Protein 1Y7R (pdb70)

Solvent-accessible surface area: 12577 Å² total

Sequence (252 aa):
VKVTYDIPTCEDYCALRINAGSPKTREAAEKGLPNALFTVTLYDKDRLIGGRVIGDGGTVFQIVDIAVLKSYQGQAYGSLIEHIKYIKNVSVESVYVSLIADYPADKLYVKFGFPTEPDSGGYIKYVKVTYDIPTCEDYCALRINAGSPKTREAAEKGLPNALFTVTLYDKDRLIGGRVIGDGGTVFQIVDIAVLKSYQGQAYGSLIEHIKYIKNVSVESVYVSLIADYPADKLYVKFGFPTEPDSGGYIKY

Structure (mmCIF, N/CA/C/O backbone):
data_1Y7R
#
_entry.id   1Y7R
#
_cell.length_a   38.168
_cell.length_b   44.171
_cell.length_c   71.408
_cell.angle_alpha   90.00
_cell.angle_beta   100.73
_cell.angle_gamma   90.00
#
_symmetry.space_group_name_H-M   'P 1 21 1'
#
loop_
_entity.id
_entity.type
_entity.pdbx_description
1 polymer 'hypothetical protein SA2161'
2 non-polymer 'PHOSPHATE ION'
3 water water
#
loop_
_atom_site.group_PDB
_atom_site.id
_atom_site.type_symbol
_atom_site.label_atom_id
_atom_site.label_alt_id
_atom_site.label_comp_id
_atom_site.label_asym_id
_atom_site.label_entity_id
_atom_site.label_seq_id
_atom_site.pdbx_PDB_ins_code
_atom_site.Cartn_x
_atom_site.Cartn_y
_atom_site.Cartn_z
_atom_site.occupancy
_atom_site.B_iso_or_equiv
_atom_site.auth_seq_id
_atom_site.auth_comp_id
_atom_site.auth_asym_id
_atom_site.auth_atom_id
_atom_site.pdbx_PDB_model_num
ATOM 9 N N . VAL A 1 2 ? 21.779 10.547 34.031 1.00 19.13 2 VAL A N 1
ATOM 10 C CA . VAL A 1 2 ? 21.575 11.509 35.081 1.00 16.37 2 VAL A CA 1
ATOM 11 C C . VAL A 1 2 ? 22.277 11.038 36.360 1.00 14.89 2 VAL A C 1
ATOM 12 O O . VAL A 1 2 ? 22.482 9.841 36.563 1.00 14.16 2 VAL A O 1
ATOM 16 N N . LYS A 1 3 ? 22.676 11.991 37.191 1.00 12.27 3 LYS A N 1
ATOM 17 C CA . LYS A 1 3 ? 23.305 11.744 38.480 1.00 12.03 3 LYS A CA 1
ATOM 18 C C . LYS A 1 3 ? 22.199 11.836 39.531 1.00 10.87 3 LYS A C 1
ATOM 19 O O . LYS A 1 3 ? 21.430 12.784 39.500 1.00 9.83 3 LYS A O 1
ATOM 25 N N . VAL A 1 4 ? 22.134 10.891 40.464 1.00 9.04 4 VAL A N 1
ATOM 26 C CA . VAL A 1 4 ? 21.106 10.906 41.509 1.00 8.65 4 VAL A CA 1
ATOM 27 C C . VAL A 1 4 ? 21.764 11.279 42.817 1.00 8.31 4 VAL A C 1
ATOM 28 O O . VAL A 1 4 ? 22.759 10.671 43.233 1.00 8.54 4 VAL A O 1
ATOM 32 N N . THR A 1 5 ? 21.128 12.196 43.531 1.00 8.30 5 THR A N 1
ATOM 33 C CA . THR A 1 5 ? 21.683 12.734 44.733 1.00 9.17 5 THR A CA 1
ATOM 34 C C . THR A 1 5 ? 20.565 12.825 45.783 1.00 8.40 5 THR A C 1
ATOM 35 O O . THR A 1 5 ? 19.423 13.046 45.412 1.00 8.06 5 THR A O 1
ATOM 39 N N . TYR A 1 6 ? 20.880 12.614 47.063 1.00 7.36 6 TYR A N 1
ATOM 40 C CA . TYR A 1 6 ? 19.907 12.936 48.149 1.00 6.61 6 TYR A CA 1
ATOM 41 C C . TYR A 1 6 ? 20.253 14.245 48.887 1.00 8.17 6 TYR A C 1
ATOM 42 O O . TYR A 1 6 ? 19.847 14.432 50.062 1.00 8.50 6 TYR A O 1
ATOM 51 N N . ASP A 1 7 ? 21.002 15.134 48.215 1.00 8.61 7 ASP A N 1
ATOM 52 C CA . ASP A 1 7 ? 21.484 16.397 48.834 1.00 9.86 7 ASP A CA 1
ATOM 53 C C . ASP A 1 7 ? 20.347 17.400 48.936 1.00 10.80 7 ASP A C 1
ATOM 54 O O . ASP A 1 7 ? 19.406 17.332 48.169 1.00 12.54 7 ASP A O 1
ATOM 59 N N . ILE A 1 8 ? 20.478 18.350 49.860 1.00 11.60 8 ILE A N 1
ATOM 60 C CA . ILE A 1 8 ? 19.589 19.520 49.932 1.00 11.91 8 ILE A CA 1
ATOM 61 C C . ILE A 1 8 ? 19.786 20.358 48.648 1.00 11.93 8 ILE A C 1
ATOM 62 O O . ILE A 1 8 ? 20.932 20.646 48.266 1.00 12.26 8 ILE A O 1
ATOM 67 N N . PRO A 1 9 ? 18.678 20.698 47.939 1.00 12.34 9 PRO A N 1
ATOM 68 C CA . PRO A 1 9 ? 18.765 21.546 46.742 1.00 12.43 9 PRO A CA 1
ATOM 69 C C . PRO A 1 9 ? 19.075 23.003 47.137 1.00 11.85 9 PRO A C 1
ATOM 70 O O . PRO A 1 9 ? 18.830 23.388 48.273 1.00 12.37 9 PRO A O 1
ATOM 74 N N . THR A 1 10 ? 19.619 23.816 46.227 1.00 11.41 10 THR A N 1
ATOM 75 C CA . THR A 1 10 ? 19.671 25.250 46.529 1.00 11.46 10 THR A CA 1
ATOM 76 C C . THR A 1 10 ? 18.287 25.879 46.385 1.00 11.00 10 THR A C 1
ATOM 77 O O . THR A 1 10 ? 17.433 25.321 45.713 1.00 9.47 10 THR A O 1
ATOM 81 N N . CYS A 1 11 ? 18.084 27.059 46.985 1.00 10.77 11 CYS A N 1
ATOM 82 C CA . CYS A 1 11 ? 16.790 27.722 46.902 1.00 11.63 11 CYS A CA 1
ATOM 83 C C . CYS A 1 11 ? 16.512 28.062 45.459 1.00 9.85 11 CYS A C 1
ATOM 84 O O . CYS A 1 11 ? 15.403 27.839 44.975 1.00 10.02 11 CYS A O 1
ATOM 87 N N . GLU A 1 12 ? 17.524 28.582 44.759 1.00 9.01 12 GLU A N 1
ATOM 88 C CA . GLU A 1 12 ? 17.331 28.925 43.360 1.00 8.76 12 GLU A CA 1
ATOM 89 C C . GLU A 1 12 ? 16.934 27.716 42.531 1.00 8.59 12 GLU A C 1
ATOM 90 O O . GLU A 1 12 ? 15.985 27.808 41.758 1.00 8.86 12 GLU A O 1
ATOM 96 N N . ASP A 1 13 ? 17.640 26.590 42.689 1.00 8.17 13 ASP A N 1
ATOM 97 C CA . ASP A 1 13 ? 17.380 25.384 41.869 1.00 8.44 13 ASP A CA 1
ATOM 98 C C . ASP A 1 13 ? 15.959 24.859 42.145 1.00 8.22 13 ASP A C 1
ATOM 99 O O . ASP A 1 13 ? 15.220 24.486 41.222 1.00 6.90 13 ASP A O 1
ATOM 104 N N . TYR A 1 14 ? 15.576 24.852 43.419 1.00 6.79 14 TYR A N 1
ATOM 105 C CA . TYR A 1 14 ? 14.259 24.407 43.841 1.00 7.29 14 TYR A CA 1
ATOM 106 C C . TYR A 1 14 ? 13.176 25.251 43.199 1.00 7.39 14 TYR A C 1
ATOM 107 O O . TYR A 1 14 ? 12.257 24.736 42.568 1.00 7.17 14 TYR A O 1
ATOM 116 N N . CYS A 1 15 ? 13.275 26.566 43.387 1.00 7.13 15 CYS A N 1
ATOM 117 C CA . CYS A 1 15 ? 12.253 27.460 42.886 1.00 6.58 15 CYS A CA 1
ATOM 118 C C . CYS A 1 15 ? 12.189 27.344 41.356 1.00 6.16 15 CYS A C 1
ATOM 119 O O . CYS A 1 15 ? 11.096 27.319 40.762 1.00 5.92 15 CYS A O 1
ATOM 122 N N . ALA A 1 16 ? 13.364 27.265 40.727 1.00 5.10 16 ALA A N 1
ATOM 123 C CA . ALA A 1 16 ? 13.483 27.186 39.274 1.00 6.57 16 ALA A CA 1
ATOM 124 C C . ALA A 1 16 ? 12.889 25.904 38.728 1.00 5.82 16 ALA A C 1
ATOM 125 O O . ALA A 1 16 ? 12.225 25.898 37.671 1.00 5.89 16 ALA A O 1
ATOM 127 N N . LEU A 1 17 ? 13.099 24.821 39.458 1.00 6.57 17 LEU A N 1
ATOM 128 C CA . LEU A 1 17 ? 12.549 23.548 39.027 1.00 7.18 17 LEU A CA 1
ATOM 129 C C . LEU A 1 17 ? 11.032 23.539 39.099 1.00 7.16 17 LEU A C 1
ATOM 130 O O . LEU A 1 17 ? 10.375 23.095 38.151 1.00 6.90 17 LEU A O 1
ATOM 135 N N . ARG A 1 18 ? 10.463 24.033 40.197 1.00 7.49 18 ARG A N 1
ATOM 136 C CA . ARG A 1 18 ? 9.011 24.217 40.298 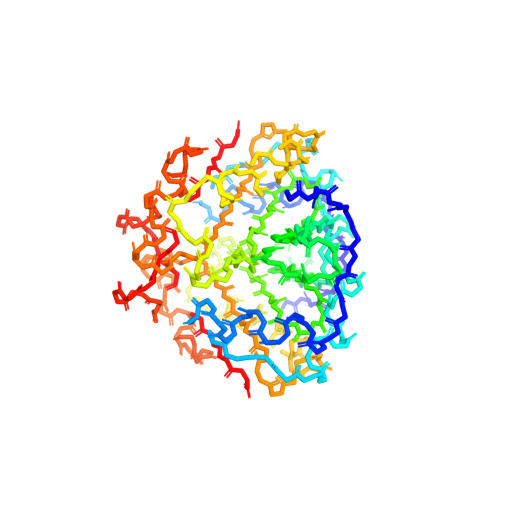1.00 8.07 18 ARG A CA 1
ATOM 137 C C . ARG A 1 18 ? 8.436 24.971 39.092 1.00 7.95 18 ARG A C 1
ATOM 138 O O . ARG A 1 18 ? 7.515 24.512 38.439 1.00 7.53 18 ARG A O 1
ATOM 146 N N . ILE A 1 19 ? 8.981 26.144 38.799 1.00 7.62 19 ILE A N 1
ATOM 147 C CA . ILE A 1 19 ? 8.450 26.938 37.685 1.00 7.97 19 ILE A CA 1
ATOM 148 C C . ILE A 1 19 ? 8.562 26.209 36.341 1.00 7.09 19 ILE A C 1
ATOM 149 O O . ILE A 1 19 ? 7.602 26.165 35.511 1.00 7.50 19 ILE A O 1
ATOM 154 N N . ASN A 1 20 ? 9.719 25.628 36.113 1.00 6.91 20 ASN A N 1
ATOM 155 C CA . ASN A 1 20 ? 9.962 24.979 34.835 1.00 6.03 20 ASN A CA 1
ATOM 156 C C . ASN A 1 20 ? 9.361 23.600 34.692 1.00 7.21 20 ASN A C 1
ATOM 157 O O . ASN A 1 20 ? 9.364 23.046 33.584 1.00 7.26 20 ASN A O 1
ATOM 162 N N . ALA A 1 21 ? 8.824 23.080 35.795 1.00 8.04 21 ALA A N 1
ATOM 163 C CA . ALA A 1 21 ? 7.960 21.897 35.755 1.00 9.14 21 ALA A CA 1
ATOM 164 C C . ALA A 1 21 ? 6.486 22.268 35.561 1.00 10.87 21 ALA A C 1
ATOM 165 O O . ALA A 1 21 ? 5.640 21.377 35.492 1.00 11.01 21 ALA A O 1
ATOM 167 N N . GLY A 1 22 ? 6.178 23.562 35.450 1.00 11.23 22 GLY A N 1
ATOM 168 C CA . GLY A 1 22 ? 4.803 24.016 35.238 1.00 12.85 22 GLY A CA 1
ATOM 169 C C . GLY A 1 22 ? 3.999 24.018 36.521 1.00 13.96 22 GLY A C 1
ATOM 170 O O . GLY A 1 22 ? 2.773 23.896 36.486 1.00 14.92 22 GLY A O 1
ATOM 179 N N . SER A 1 24 ? 3.093 25.806 40.501 1.00 11.99 24 SER A N 1
ATOM 180 C CA . SER A 1 24 ? 3.008 27.140 41.086 1.00 11.63 24 SER A CA 1
ATOM 181 C C . SER A 1 24 ? 4.316 27.495 41.787 1.00 10.05 24 SER A C 1
ATOM 182 O O . SER A 1 24 ? 4.984 26.613 42.352 1.00 10.47 24 SER A O 1
ATOM 185 N N . PRO A 1 25 ? 4.697 28.782 41.750 1.00 10.27 25 PRO A N 1
ATOM 186 C CA . PRO A 1 25 ? 5.989 29.102 42.361 1.00 9.33 25 PRO A CA 1
ATOM 187 C C . PRO A 1 25 ? 5.963 29.088 43.888 1.00 10.41 25 PRO A C 1
ATOM 188 O O . PRO A 1 25 ? 4.880 29.240 44.519 1.00 10.87 25 PRO A O 1
ATOM 192 N N . LYS A 1 26 ? 7.137 28.870 44.473 1.00 8.88 26 LYS A N 1
ATOM 193 C CA . LYS A 1 26 ? 7.332 29.109 45.900 1.00 9.47 26 LYS A CA 1
ATOM 194 C C . LYS A 1 26 ? 8.252 30.303 46.024 1.00 9.34 26 LYS A C 1
ATOM 195 O O . LYS A 1 26 ? 9.183 30.452 45.239 1.00 8.92 26 LYS A O 1
ATOM 201 N N . THR A 1 27 ? 8.013 31.139 47.033 1.00 8.40 27 THR A N 1
ATOM 202 C CA . THR A 1 27 ? 8.898 32.278 47.256 1.00 9.38 27 THR A CA 1
ATOM 203 C C . THR A 1 27 ? 10.224 31.751 47.753 1.00 10.14 27 THR A C 1
ATOM 204 O O . THR A 1 27 ? 10.287 30.680 48.355 1.00 9.11 27 THR A O 1
ATOM 208 N N . ARG A 1 28 ? 11.287 32.507 47.520 1.00 10.64 28 ARG A N 1
ATOM 209 C CA . ARG A 1 28 ? 12.574 32.113 48.062 1.00 11.80 28 ARG A CA 1
ATOM 210 C C . ARG A 1 28 ? 12.566 32.047 49.595 1.00 11.76 28 ARG A C 1
ATOM 211 O O . ARG A 1 28 ? 13.262 31.192 50.183 1.00 12.25 28 ARG A O 1
ATOM 219 N N . GLU A 1 29 ? 11.774 32.916 50.240 1.00 11.22 29 GLU A N 1
ATOM 220 C CA . GLU A 1 29 ? 11.604 32.846 51.684 1.00 12.70 29 GLU A CA 1
ATOM 221 C C . GLU A 1 29 ? 11.015 31.496 52.113 1.00 11.58 29 GLU A C 1
ATOM 222 O O . GLU A 1 29 ? 11.473 30.882 53.102 1.00 10.92 29 GLU A O 1
ATOM 228 N N . ALA A 1 30 ? 9.983 31.027 51.403 1.00 9.85 30 ALA A N 1
ATOM 229 C CA . ALA A 1 30 ? 9.395 29.743 51.815 1.00 9.17 30 ALA A CA 1
ATOM 230 C C . ALA A 1 30 ? 10.403 28.617 51.601 1.00 9.06 30 ALA A C 1
ATOM 231 O O . ALA A 1 30 ? 10.533 27.714 52.448 1.00 9.52 30 ALA A O 1
ATOM 233 N N . ALA A 1 31 ? 11.104 28.671 50.465 1.00 9.04 31 ALA A N 1
ATOM 234 C CA . ALA A 1 31 ? 12.093 27.657 50.131 1.00 8.55 31 ALA A CA 1
ATOM 235 C C . ALA A 1 31 ? 13.215 27.604 51.176 1.00 9.06 31 ALA A C 1
ATOM 236 O O . ALA A 1 31 ? 13.636 26.528 51.608 1.00 8.48 31 ALA A O 1
ATOM 238 N N . GLU A 1 32 ? 13.679 28.771 51.604 1.00 8.43 32 GLU A N 1
ATOM 239 C CA . GLU A 1 32 ? 14.747 28.864 52.597 1.00 9.63 32 GLU A CA 1
ATOM 240 C C . GLU A 1 32 ? 14.307 28.191 53.886 1.00 9.50 32 GLU A C 1
ATOM 241 O O . GLU A 1 32 ? 15.061 27.424 54.484 1.00 9.93 32 GLU A O 1
ATOM 247 N N . LYS A 1 33 ? 13.083 28.481 54.314 1.00 8.77 33 LYS A N 1
ATOM 248 C CA . LYS A 1 33 ? 12.569 27.904 55.533 1.00 10.04 33 LYS A CA 1
ATOM 249 C C . LYS A 1 33 ? 12.263 26.405 55.412 1.00 9.92 33 LYS A C 1
ATOM 250 O O . LYS A 1 33 ? 12.392 25.691 56.403 1.00 11.17 33 LYS A O 1
ATOM 256 N N . GLY A 1 34 ? 11.875 25.942 54.221 1.00 8.23 34 GLY A N 1
ATOM 257 C CA . GLY A 1 34 ? 11.331 24.576 54.038 1.00 7.96 34 GLY A CA 1
ATOM 258 C C . GLY A 1 34 ? 12.349 23.529 53.618 1.00 6.92 34 GLY A C 1
ATOM 259 O O . GLY A 1 34 ? 12.285 22.364 54.041 1.00 7.38 34 GLY A O 1
ATOM 260 N N . LEU A 1 35 ? 13.316 23.922 52.795 1.00 7.65 35 LEU A N 1
ATOM 261 C CA . LEU A 1 35 ? 14.189 22.917 52.157 1.00 7.32 35 LEU A CA 1
ATOM 262 C C . LEU A 1 35 ? 14.972 21.992 53.110 1.00 8.20 35 LEU A C 1
ATOM 263 O O . LEU A 1 35 ? 15.131 20.816 52.789 1.00 8.07 35 LEU A O 1
ATOM 268 N N . PRO A 1 36 ? 15.510 22.523 54.229 1.00 8.14 36 PRO A N 1
ATOM 269 C CA . PRO A 1 36 ? 16.258 21.640 55.134 1.00 8.58 36 PRO A CA 1
ATOM 270 C C . PRO A 1 36 ? 15.459 20.589 55.892 1.00 8.46 36 PRO A C 1
ATOM 271 O O . PRO A 1 36 ? 16.055 19.690 56.513 1.00 8.70 36 PRO A O 1
ATOM 275 N N . ASN A 1 37 ? 14.131 20.691 55.833 1.00 7.20 37 ASN A N 1
ATOM 276 C CA . ASN A 1 37 ? 13.252 20.032 56.783 1.00 7.99 37 ASN A CA 1
ATOM 277 C C . ASN A 1 37 ? 12.387 18.918 56.215 1.00 8.70 37 ASN A C 1
ATOM 278 O O . ASN A 1 37 ? 11.474 18.440 56.889 1.00 10.61 37 ASN A O 1
ATOM 283 N N . ALA A 1 38 ? 12.677 18.462 55.004 1.00 8.54 38 ALA A N 1
ATOM 284 C CA . ALA A 1 38 ? 12.009 17.251 54.491 1.00 8.39 38 ALA A CA 1
ATOM 285 C C . ALA A 1 38 ? 12.696 16.050 55.127 1.00 8.10 38 ALA A C 1
ATOM 286 O O . ALA A 1 38 ? 13.913 16.098 55.397 1.00 9.23 38 ALA A O 1
ATOM 288 N N . LEU A 1 39 ? 11.960 14.956 55.327 1.00 7.36 39 LEU A N 1
ATOM 289 C CA . LEU A 1 39 ? 12.604 13.722 55.797 1.00 7.90 39 LEU A CA 1
ATOM 290 C C . LEU A 1 39 ? 13.583 13.163 54.753 1.00 7.90 39 LEU A C 1
ATOM 291 O O . LEU A 1 39 ? 14.620 12.569 55.107 1.00 8.45 39 LEU A O 1
ATOM 296 N N . PHE A 1 40 ? 13.243 13.347 53.476 1.00 6.85 40 PHE A N 1
ATOM 297 C CA . PHE A 1 40 ? 14.027 12.777 52.395 1.00 5.65 40 PHE A CA 1
ATOM 298 C C . PHE A 1 40 ? 13.829 13.617 51.146 1.00 5.29 40 PHE A C 1
ATOM 299 O O . PHE A 1 40 ? 12.710 14.063 50.859 1.00 5.67 40 PHE A O 1
ATOM 307 N N . THR A 1 41 ? 14.919 13.827 50.403 1.00 5.46 41 THR A N 1
ATOM 308 C CA . THR A 1 41 ? 14.876 14.587 49.149 1.00 6.50 41 THR A CA 1
ATOM 309 C C . THR A 1 41 ? 15.725 13.871 48.131 1.00 7.06 41 THR A C 1
ATOM 310 O O . THR A 1 41 ? 16.867 13.518 48.434 1.00 8.10 41 THR A O 1
ATOM 314 N N . VAL A 1 42 ? 15.189 13.660 46.933 1.00 6.90 42 VAL A N 1
ATOM 315 C CA . VAL A 1 42 ? 15.990 13.112 45.816 1.00 6.80 42 VAL A CA 1
ATOM 316 C 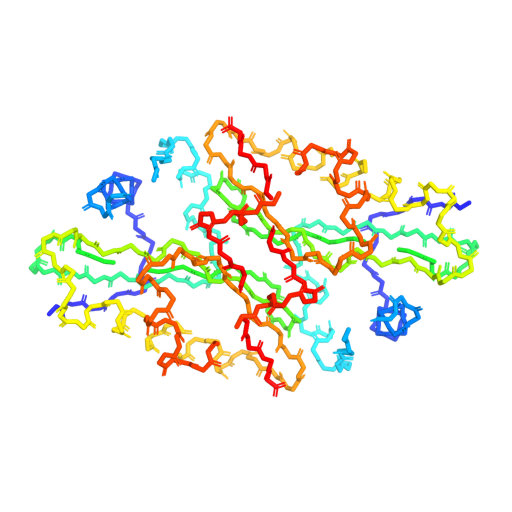C . VAL A 1 42 ? 16.036 14.147 44.712 1.00 6.95 42 VAL A C 1
ATOM 317 O O . VAL A 1 42 ? 15.036 14.797 44.416 1.00 6.63 42 VAL A O 1
ATOM 324 N N . THR A 1 43 ? 17.211 14.311 44.120 1.00 5.28 43 THR A N 1
ATOM 325 C CA . THR A 1 43 ? 17.431 15.247 43.021 1.00 5.46 43 THR A CA 1
ATOM 326 C C . THR A 1 43 ? 18.185 14.540 41.898 1.00 5.76 43 THR A C 1
ATOM 327 O O . THR A 1 43 ? 19.031 13.663 42.148 1.00 5.90 43 THR A O 1
ATOM 331 N N . LEU A 1 44 ? 17.814 14.888 40.669 1.00 5.74 44 LEU A N 1
ATOM 332 C CA . LEU A 1 44 ? 18.405 14.333 39.449 1.00 5.64 44 LEU A CA 1
ATOM 333 C C . LEU A 1 44 ? 19.059 15.454 38.676 1.00 6.16 44 LEU A C 1
ATOM 334 O O . LEU A 1 44 ? 18.454 16.514 38.455 1.00 6.48 44 LEU A O 1
ATOM 339 N N . TYR A 1 45 ? 20.275 15.199 38.225 1.00 6.77 45 TYR A N 1
ATOM 340 C CA . TYR A 1 45 ? 21.030 16.204 37.484 1.00 7.49 45 TYR A CA 1
ATOM 341 C C . TYR A 1 45 ? 21.487 15.636 36.131 1.00 8.24 45 TYR A C 1
ATOM 342 O O . TYR A 1 45 ? 21.950 14.480 36.059 1.00 8.68 45 TYR A O 1
ATOM 351 N N . ASP A 1 46 ? 21.346 16.451 35.087 1.00 8.64 46 ASP A N 1
ATOM 352 C CA . ASP A 1 46 ? 21.841 16.129 33.761 1.00 8.72 46 ASP A CA 1
ATOM 353 C C . ASP A 1 46 ? 23.042 17.048 33.619 1.00 9.35 46 ASP A C 1
ATOM 354 O O . ASP A 1 46 ? 22.861 18.275 33.492 1.00 8.24 46 ASP A O 1
ATOM 359 N N . LYS A 1 47 ? 24.242 16.449 33.676 1.00 9.66 47 LYS A N 1
ATOM 360 C CA . LYS A 1 47 ? 25.511 17.184 33.770 1.00 10.44 47 LYS A CA 1
ATOM 361 C C . LYS A 1 47 ? 25.395 18.125 34.989 1.00 10.60 47 LYS A C 1
ATOM 362 O O . LYS A 1 47 ? 25.218 17.633 36.100 1.00 10.58 47 LYS A O 1
ATOM 368 N N . ASP A 1 48 ? 25.427 19.437 34.798 1.00 10.35 48 ASP A N 1
ATOM 369 C CA . ASP A 1 48 ? 25.324 20.342 35.949 1.00 11.16 48 ASP A CA 1
ATOM 370 C C . ASP A 1 48 ? 23.960 21.023 36.084 1.00 10.15 48 ASP A C 1
ATOM 371 O O . ASP A 1 48 ? 23.834 22.015 36.806 1.00 11.61 48 ASP A O 1
ATOM 376 N N . ARG A 1 49 ? 22.939 20.468 35.446 1.00 8.87 49 ARG A N 1
ATOM 377 C CA . ARG A 1 49 ? 21.604 21.059 35.526 1.00 7.47 49 ARG A CA 1
ATOM 378 C C . ARG A 1 49 ? 20.659 20.177 36.323 1.00 7.20 49 ARG A C 1
ATOM 379 O O . ARG A 1 49 ? 20.565 18.965 36.044 1.00 6.88 49 ARG A O 1
ATOM 387 N N . LEU A 1 50 ? 19.936 20.795 37.262 1.00 6.40 50 LEU A N 1
ATOM 388 C CA . LEU A 1 50 ? 18.910 20.054 38.004 1.00 6.22 50 LEU A CA 1
ATOM 389 C C . LEU A 1 50 ? 17.724 19.836 37.062 1.00 5.96 50 LEU A C 1
ATOM 390 O O . LEU A 1 50 ? 17.172 20.820 36.556 1.00 6.41 50 LEU A O 1
ATOM 395 N N . ILE A 1 51 ? 17.309 18.576 36.878 1.00 4.99 51 ILE A N 1
ATOM 396 C CA . ILE A 1 51 ? 16.167 18.307 36.018 1.00 5.07 51 ILE A CA 1
ATOM 397 C C . ILE A 1 51 ? 14.925 17.720 36.730 1.00 4.76 51 ILE A C 1
ATOM 398 O O . ILE A 1 51 ? 13.835 17.673 36.154 1.00 6.19 51 ILE A O 1
ATOM 403 N N . GLY A 1 52 ? 15.106 17.277 37.979 1.00 4.77 52 GLY A N 1
ATOM 404 C CA . GLY A 1 52 ? 14.003 16.633 38.692 1.00 5.19 52 GLY A CA 1
ATOM 405 C C . GLY A 1 52 ? 14.257 16.500 40.171 1.00 5.44 52 GLY A C 1
ATOM 406 O O . GLY A 1 52 ? 15.406 16.516 40.627 1.00 5.47 52 GLY A O 1
ATOM 415 N N . GLY A 1 54 ? 12.054 15.123 44.106 1.00 5.91 54 GLY A N 1
ATOM 416 C CA . GLY A 1 54 ? 10.871 14.736 44.900 1.00 5.05 54 GLY A CA 1
ATOM 417 C C . GLY A 1 54 ? 11.226 14.829 46.377 1.00 4.70 54 GLY A C 1
ATOM 418 O O . GLY A 1 54 ? 12.406 14.720 46.759 1.00 4.85 54 GLY A O 1
ATOM 419 N N . ARG A 1 55 ? 10.218 15.059 47.222 1.00 5.31 55 ARG A N 1
ATOM 420 C CA . ARG A 1 55 ? 10.478 15.243 48.655 1.00 5.02 55 ARG A CA 1
ATOM 421 C C . ARG A 1 55 ? 9.444 14.452 49.453 1.00 5.82 55 ARG A C 1
ATOM 422 O O . ARG A 1 55 ? 8.368 14.127 48.934 1.00 7.07 55 ARG A O 1
ATOM 430 N N . VAL A 1 56 ? 9.802 14.113 50.685 1.00 5.59 56 VAL A N 1
ATOM 431 C CA . VAL A 1 56 ? 8.906 13.424 51.627 1.00 5.73 56 VAL A CA 1
ATOM 432 C C . VAL A 1 56 ? 8.895 14.179 52.974 1.00 5.54 56 VAL A C 1
ATOM 433 O O . VAL A 1 56 ? 9.955 14.526 53.536 1.00 5.80 56 VAL A O 1
ATOM 437 N N . ILE A 1 57 ? 7.684 14.417 53.483 1.00 6.00 57 ILE A N 1
ATOM 438 C CA . ILE A 1 57 ? 7.452 14.893 54.837 1.00 5.80 57 ILE A CA 1
ATOM 439 C C . ILE A 1 57 ? 6.733 13.768 55.603 1.00 5.29 57 ILE A C 1
ATOM 440 O O . ILE A 1 57 ? 6.168 12.847 54.994 1.00 5.33 57 ILE A O 1
ATOM 445 N N . GLY A 1 58 ? 6.739 13.841 56.920 1.00 5.40 58 GLY A N 1
ATOM 446 C CA . GLY A 1 58 ? 6.064 12.770 57.665 1.00 6.41 58 GLY A CA 1
ATOM 447 C C . GLY A 1 58 ? 6.461 12.754 59.126 1.00 7.71 58 GLY A C 1
ATOM 448 O O . GLY A 1 58 ? 7.170 13.658 59.593 1.00 8.20 58 GLY A O 1
ATOM 449 N N . ASP A 1 59 ? 5.999 11.729 59.850 1.00 6.99 59 ASP A N 1
ATOM 450 C CA . ASP A 1 59 ? 6.370 11.580 61.266 1.00 7.51 59 ASP A CA 1
ATOM 451 C C . ASP A 1 59 ? 7.268 10.350 61.540 1.00 8.02 59 ASP A C 1
ATOM 452 O O . ASP A 1 59 ? 7.563 10.021 62.687 1.00 8.20 59 ASP A O 1
ATOM 457 N N . GLY A 1 60 ? 7.681 9.693 60.465 1.00 9.29 60 GLY A N 1
ATOM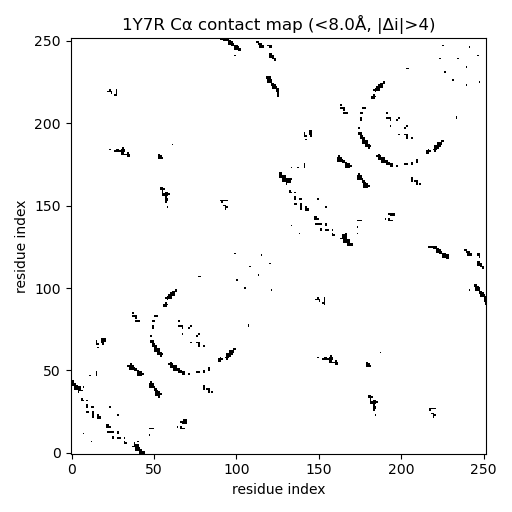 458 C CA . GLY A 1 60 ? 8.587 8.557 60.533 1.00 9.50 60 GLY A CA 1
ATOM 459 C C . GLY A 1 60 ? 7.955 7.231 60.881 1.00 9.71 60 GLY A C 1
ATOM 460 O O . GLY A 1 60 ? 8.682 6.222 60.996 1.00 10.12 60 GLY A O 1
ATOM 461 N N . GLY A 1 61 ? 6.629 7.196 61.034 1.00 9.30 61 GLY A N 1
ATOM 462 C CA . GLY A 1 61 ? 5.972 5.931 61.425 1.00 8.47 61 GLY A CA 1
ATOM 463 C C . GLY A 1 61 ? 4.540 5.755 60.988 1.00 8.24 61 GLY A C 1
ATOM 464 O O . GLY A 1 61 ? 4.136 4.699 60.516 1.00 9.31 61 GLY A O 1
ATOM 465 N N . THR A 1 62 ? 3.735 6.781 61.202 1.00 7.77 62 THR A N 1
ATOM 466 C CA . THR A 1 62 ? 2.318 6.615 61.087 1.00 7.43 62 THR A CA 1
ATOM 467 C C . THR A 1 62 ? 1.852 7.204 59.763 1.00 7.09 62 THR A C 1
ATOM 468 O O . THR A 1 62 ? 0.877 6.720 59.149 1.00 6.98 62 THR A O 1
ATOM 472 N N . VAL A 1 63 ? 2.544 8.257 59.326 1.00 5.04 63 VAL A N 1
ATOM 473 C CA . VAL A 1 63 ? 2.072 8.996 58.155 1.00 5.79 63 VAL A CA 1
ATOM 474 C C . VAL A 1 63 ? 3.235 9.665 57.407 1.00 5.45 63 VAL A C 1
ATOM 475 O O . VAL A 1 63 ? 4.131 10.223 58.035 1.00 5.49 63 VAL A O 1
ATOM 479 N N . PHE A 1 64 ? 3.182 9.595 56.079 1.00 4.63 64 PHE A N 1
ATOM 480 C CA . PHE A 1 64 ? 4.068 10.392 55.205 1.00 3.89 64 PHE A CA 1
ATOM 481 C C . PHE A 1 64 ? 3.249 11.048 54.084 1.00 4.52 64 PHE A C 1
ATOM 482 O O . PHE A 1 64 ? 2.190 10.539 53.688 1.00 5.48 64 PHE A O 1
ATOM 490 N N . GLN A 1 65 ? 3.765 12.164 53.567 1.00 4.82 65 GLN A N 1
ATOM 491 C CA . GLN A 1 65 ? 3.214 12.762 52.359 1.00 5.98 65 GLN A CA 1
ATOM 492 C C . GLN A 1 65 ? 4.362 12.991 51.393 1.00 6.06 65 GLN A C 1
ATOM 493 O O . GLN A 1 65 ? 5.399 13.543 51.773 1.00 6.55 65 GLN A O 1
ATOM 499 N N . ILE A 1 66 ? 4.163 12.556 50.159 1.00 5.30 66 ILE A N 1
ATOM 500 C CA . ILE A 1 66 ? 5.095 12.804 49.069 1.00 6.20 66 ILE A CA 1
ATOM 501 C C . ILE A 1 66 ? 4.678 14.123 48.436 1.00 6.62 66 ILE A C 1
ATOM 502 O O . ILE A 1 66 ? 3.482 14.319 48.123 1.00 6.08 66 ILE A O 1
ATOM 50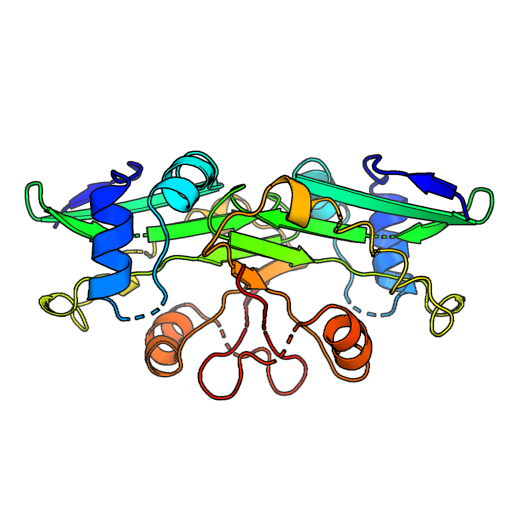7 N N . VAL A 1 67 ? 5.655 15.016 48.272 1.00 5.95 67 VAL A N 1
ATOM 508 C CA . VAL A 1 67 ? 5.394 16.388 47.823 1.00 7.08 67 VAL A CA 1
ATOM 509 C C . VAL A 1 67 ? 6.464 16.817 46.827 1.00 7.02 67 VAL A C 1
ATOM 510 O O . VAL A 1 67 ? 7.513 16.189 46.770 1.00 7.68 67 VAL A O 1
ATOM 514 N N . ASP A 1 68 ? 6.194 17.865 46.047 1.00 8.29 68 ASP A N 1
ATOM 515 C CA . ASP A 1 68 ? 7.219 18.476 45.180 1.00 8.90 68 ASP A CA 1
ATOM 516 C C . ASP A 1 68 ? 7.806 17.510 44.171 1.00 8.87 68 ASP A C 1
ATOM 517 O O . ASP A 1 68 ? 9.022 17.530 43.913 1.00 8.92 68 ASP A O 1
ATOM 522 N N . ILE A 1 69 ? 6.963 16.657 43.569 1.00 8.37 69 ILE A N 1
ATOM 523 C CA . ILE A 1 69 ? 7.445 15.814 42.462 1.00 8.32 69 ILE A CA 1
ATOM 524 C C . ILE A 1 69 ? 7.498 16.703 41.227 1.00 8.43 69 ILE A C 1
ATOM 525 O O . ILE A 1 69 ? 6.462 16.987 40.601 1.00 9.26 69 ILE A O 1
ATOM 530 N N . ALA A 1 70 ? 8.704 17.141 40.874 1.00 7.86 70 ALA A N 1
ATOM 531 C CA . ALA A 1 70 ? 8.857 18.167 39.850 1.00 6.62 70 ALA A CA 1
ATOM 532 C C . ALA A 1 70 ? 9.890 17.682 38.862 1.00 7.14 70 ALA A C 1
ATOM 533 O O . ALA A 1 70 ? 11.035 17.425 39.250 1.00 7.68 70 ALA A O 1
ATOM 535 N N . VAL A 1 71 ? 9.508 17.593 37.594 1.00 5.19 71 VAL A N 1
ATOM 536 C CA . VAL A 1 71 ? 10.456 17.237 36.529 1.00 5.02 71 VAL A CA 1
ATOM 537 C C . VAL A 1 71 ? 10.331 18.344 35.477 1.00 5.52 71 VAL A C 1
ATOM 538 O O . VAL A 1 71 ? 9.215 18.702 35.107 1.00 4.85 71 VAL A O 1
ATOM 542 N N . LEU A 1 72 ? 11.448 18.890 34.995 1.00 4.11 72 LEU A N 1
ATOM 543 C CA . LEU A 1 72 ? 11.392 19.885 33.908 1.00 4.84 72 LEU A CA 1
ATOM 544 C C . LEU A 1 72 ? 10.447 19.470 32.799 1.00 5.77 72 LEU A C 1
ATOM 545 O O . LEU A 1 72 ? 10.455 18.308 32.351 1.00 4.37 72 LEU A O 1
ATOM 550 N N . LYS A 1 73 ? 9.644 20.429 32.333 1.00 6.22 73 LYS A N 1
ATOM 551 C CA . LYS A 1 73 ? 8.736 20.146 31.224 1.00 8.51 73 LYS A CA 1
ATOM 552 C C . LYS A 1 73 ? 9.504 19.489 30.059 1.00 8.39 73 LYS A C 1
ATOM 553 O O . LYS A 1 73 ? 9.044 18.489 29.503 1.00 9.39 73 LYS A O 1
ATOM 559 N N . SER A 1 74 ? 10.697 19.992 29.756 1.00 9.06 74 SER A N 1
ATOM 560 C CA . SER A 1 74 ? 11.478 19.494 28.622 1.00 9.06 74 SER A CA 1
ATOM 561 C C . SER A 1 74 ? 12.017 18.069 28.845 1.00 8.73 74 SER A C 1
ATOM 562 O O . SER A 1 74 ? 12.399 17.402 27.877 1.00 8.59 74 SER A O 1
ATOM 565 N N . TYR A 1 75 ? 12.030 17.608 30.103 1.00 6.80 75 TYR A N 1
ATOM 566 C CA . TYR A 1 75 ? 12.453 16.245 30.458 1.00 7.31 75 TYR A CA 1
ATOM 567 C C . TYR A 1 75 ? 11.299 15.301 30.816 1.00 7.73 75 TYR A C 1
ATOM 568 O O . TYR A 1 75 ? 11.540 14.126 31.180 1.00 6.81 75 TYR A O 1
ATOM 577 N N . GLN A 1 76 ? 10.052 15.781 30.719 1.00 7.35 76 GLN A N 1
ATOM 578 C CA . GLN A 1 76 ? 8.914 14.964 31.124 1.00 7.61 76 GLN A CA 1
ATOM 579 C C . GLN A 1 76 ? 8.617 13.907 30.052 1.00 8.65 76 GLN A C 1
ATOM 580 O O . GLN A 1 76 ? 9.070 14.021 28.902 1.00 8.92 76 GLN A O 1
ATOM 586 N N . GLY A 1 77 ? 7.889 12.865 30.444 1.00 8.53 77 GLY A N 1
ATOM 587 C CA . GLY A 1 77 ? 7.412 11.862 29.479 1.00 9.21 77 GLY A CA 1
ATOM 588 C C . GLY A 1 77 ? 8.450 10.827 29.099 1.00 8.88 77 GLY A C 1
ATOM 589 O O . GLY A 1 77 ? 8.325 10.153 28.065 1.00 8.87 77 GLY A O 1
ATOM 590 N N . GLN A 1 78 ? 9.470 10.641 29.934 1.00 8.51 78 GLN A N 1
ATOM 591 C CA . GLN A 1 78 ? 10.503 9.643 29.601 1.00 9.69 78 GLN A CA 1
ATOM 592 C C . GLN A 1 78 ? 11.177 8.904 30.762 1.00 9.04 78 GLN A C 1
ATOM 593 O O . GLN A 1 78 ? 12.314 8.428 30.607 1.00 9.75 78 GLN A O 1
ATOM 599 N N . ALA A 1 79 ? 10.479 8.806 31.896 1.00 7.89 79 ALA A N 1
ATOM 600 C CA . ALA A 1 79 ? 10.899 7.988 33.053 1.00 7.08 79 ALA A CA 1
ATOM 601 C C . ALA A 1 79 ? 11.529 8.711 34.213 1.00 6.67 79 ALA A C 1
ATOM 602 O O . ALA A 1 79 ? 11.807 8.076 35.232 1.00 4.08 79 ALA A O 1
ATOM 604 N N . TYR A 1 80 ? 11.762 10.026 34.100 1.00 5.84 80 TYR A N 1
ATOM 605 C CA . TYR A 1 80 ? 12.415 10.684 35.238 1.00 5.09 80 TYR A CA 1
ATOM 606 C C . TYR A 1 80 ? 11.519 10.805 36.480 1.00 5.94 80 TYR A C 1
ATOM 607 O O . TYR A 1 80 ? 12.014 10.678 37.605 1.00 5.32 80 TYR A O 1
ATOM 616 N N . GLY A 1 81 ? 10.216 11.017 36.270 1.00 6.00 81 GLY A N 1
ATOM 617 C CA . GLY A 1 81 ? 9.254 10.996 37.400 1.00 5.92 81 GLY A CA 1
ATOM 618 C C . GLY A 1 81 ? 9.316 9.617 38.062 1.00 4.74 81 GLY A C 1
ATOM 619 O O . GLY A 1 81 ? 9.299 9.490 39.302 1.00 5.55 81 GLY A O 1
ATOM 620 N N . SER A 1 82 ? 9.406 8.566 37.247 1.00 5.78 82 SER A N 1
ATOM 621 C CA . SER A 1 82 ? 9.452 7.210 37.778 1.00 5.73 82 SER A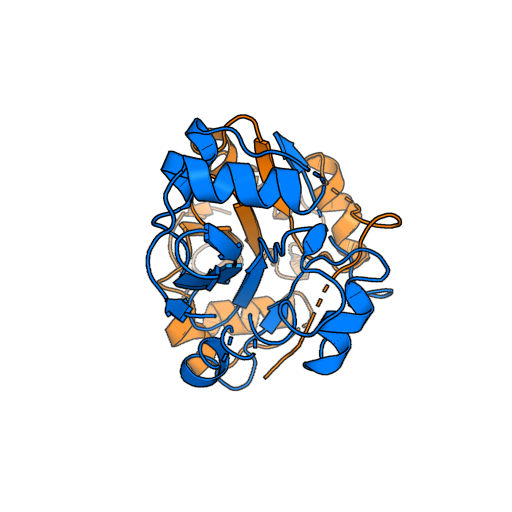 CA 1
ATOM 622 C C . SER A 1 82 ? 10.743 7.001 38.544 1.00 5.55 82 SER A C 1
ATOM 623 O O . SER A 1 82 ? 10.730 6.388 39.600 1.00 5.75 82 SER A O 1
ATOM 626 N N . LEU A 1 83 ? 11.850 7.537 38.029 1.00 5.51 83 LEU A N 1
ATOM 627 C CA . LEU A 1 83 ? 13.134 7.436 38.737 1.00 5.12 83 LEU A CA 1
ATOM 628 C C . LEU A 1 83 ? 13.083 8.077 40.146 1.00 4.45 83 LEU A C 1
ATOM 629 O O . LEU A 1 83 ? 13.488 7.464 41.155 1.00 5.61 83 LEU A O 1
ATOM 634 N N . ILE A 1 84 ? 12.533 9.286 40.205 1.00 3.98 84 ILE A N 1
ATOM 635 C CA . ILE A 1 84 ? 12.274 9.977 41.478 1.00 4.15 84 ILE A CA 1
ATOM 636 C C . ILE A 1 84 ? 11.439 9.095 42.428 1.00 3.99 84 ILE A C 1
ATOM 637 O O . ILE A 1 84 ? 11.810 8.856 43.586 1.00 4.67 84 ILE A O 1
ATOM 650 N N . GLU A 1 86 ? 10.954 5.842 42.375 1.00 5.85 86 GLU A N 1
ATOM 651 C CA . GLU A 1 86 ? 11.666 4.649 42.807 1.00 7.00 86 GLU A CA 1
ATOM 652 C C . GLU A 1 86 ? 12.533 4.965 44.027 1.00 6.60 86 GLU A C 1
ATOM 653 O O . GLU A 1 86 ? 12.573 4.205 44.997 1.00 7.67 86 GLU A O 1
ATOM 659 N N . HIS A 1 87 ? 13.223 6.098 44.000 1.00 5.50 87 HIS A N 1
ATOM 660 C CA . HIS A 1 87 ? 14.066 6.466 45.162 1.00 5.80 87 HIS A CA 1
ATOM 661 C C . HIS A 1 87 ? 13.238 6.846 46.396 1.00 5.97 87 HIS A C 1
ATOM 662 O O . HIS A 1 87 ? 13.550 6.422 47.531 1.00 6.48 87 HIS A O 1
ATOM 669 N N . ILE A 1 88 ? 12.126 7.545 46.172 1.00 5.25 88 ILE A N 1
ATOM 670 C CA . ILE A 1 88 ? 11.202 7.845 47.271 1.00 5.89 88 ILE A CA 1
ATOM 671 C C . ILE A 1 88 ? 10.625 6.566 47.887 1.00 5.51 88 ILE A C 1
ATOM 672 O O . ILE A 1 88 ? 10.574 6.422 49.121 1.00 6.89 88 ILE A O 1
ATOM 685 N N . LYS A 1 90 ? 11.871 3.547 47.833 1.00 7.15 90 LYS A N 1
ATOM 686 C CA . LYS A 1 90 ? 12.986 2.976 48.598 1.00 8.50 90 LYS A CA 1
ATOM 687 C C . LYS A 1 90 ? 13.183 3.559 50.013 1.00 7.64 90 LYS A C 1
ATOM 688 O O . LYS A 1 90 ? 13.349 2.803 50.990 1.00 7.79 90 LYS A O 1
ATOM 694 N N . TYR A 1 91 ? 13.156 4.886 50.125 1.00 7.29 91 TYR A N 1
ATOM 695 C CA . TYR A 1 91 ? 13.224 5.557 51.427 1.00 8.10 91 TYR A CA 1
ATOM 696 C C . TYR A 1 91 ? 12.060 5.114 52.322 1.00 8.42 91 TYR A C 1
ATOM 697 O O . TYR A 1 91 ? 12.252 4.698 53.464 1.00 8.13 91 TYR A O 1
ATOM 706 N N . ILE A 1 92 ? 10.845 5.169 51.788 1.00 7.57 92 ILE A N 1
ATOM 707 C CA . ILE A 1 92 ? 9.665 4.863 52.616 1.00 8.67 92 ILE A CA 1
ATOM 708 C C . ILE A 1 92 ? 9.659 3.381 53.039 1.00 8.95 92 ILE A C 1
ATOM 709 O O . ILE A 1 92 ? 9.363 3.077 54.196 1.00 9.55 92 ILE A O 1
ATOM 714 N N . LYS A 1 93 ? 10.072 2.486 52.137 1.00 9.93 93 LYS A N 1
ATOM 715 C CA . LYS A 1 93 ? 10.139 1.048 52.460 1.00 10.93 93 LYS A CA 1
ATOM 716 C C . LYS A 1 93 ? 11.050 0.778 53.654 1.00 11.46 93 LYS A C 1
ATOM 717 O O . LYS A 1 93 ? 10.776 -0.140 54.444 1.00 11.87 93 LYS A O 1
ATOM 723 N N . ASN A 1 94 ? 12.117 1.550 53.800 1.00 12.29 94 ASN A N 1
ATOM 724 C CA . ASN A 1 94 ? 13.075 1.294 54.864 1.00 14.54 94 ASN A CA 1
ATOM 725 C C . ASN A 1 94 ? 12.623 1.864 56.220 1.00 13.97 94 ASN A C 1
ATOM 726 O O . ASN A 1 94 ? 13.217 1.554 57.250 1.00 14.27 94 ASN A O 1
ATOM 731 N N . VAL A 1 95 ? 11.578 2.687 56.211 1.00 12.01 95 VAL A N 1
ATOM 732 C CA . VAL A 1 95 ? 11.041 3.297 57.451 1.00 12.08 95 VAL A CA 1
ATOM 733 C C . VAL A 1 95 ? 9.592 2.885 57.796 1.00 11.93 95 VAL A C 1
ATOM 734 O O . VAL A 1 95 ? 9.160 2.971 58.954 1.00 12.28 95 VAL A O 1
ATOM 738 N N . SER A 1 96 ? 8.852 2.423 56.796 1.00 11.36 96 SER A N 1
ATOM 739 C CA . SER A 1 96 ? 7.439 2.073 56.955 1.00 12.26 96 SER A CA 1
ATOM 740 C C . SER A 1 96 ? 7.249 0.744 57.708 1.00 10.40 96 SER A C 1
ATOM 741 O O . SER A 1 96 ? 8.096 -0.123 57.655 1.00 10.60 96 SER A O 1
ATOM 744 N N . VAL A 1 97 ? 6.134 0.623 58.424 1.00 8.40 97 VAL A N 1
ATOM 745 C CA . VAL A 1 97 ? 5.729 -0.610 59.089 1.00 7.79 97 VAL A CA 1
ATOM 746 C C . VAL A 1 97 ? 4.258 -0.908 58.735 1.00 7.68 97 VAL A C 1
ATOM 747 O O . VAL A 1 97 ? 3.568 -0.074 58.126 1.00 7.19 97 VAL A O 1
ATOM 751 N N . GLU A 1 98 ? 3.759 -2.085 59.126 1.00 8.25 98 GLU A N 1
ATOM 752 C CA . GLU A 1 98 ? 2.325 -2.357 58.989 1.00 10.19 98 GLU A CA 1
ATOM 753 C C . GLU A 1 98 ? 1.545 -1.168 59.550 1.00 8.81 98 GLU A C 1
ATOM 754 O O . GLU A 1 98 ? 1.845 -0.702 60.670 1.00 8.27 98 GLU A O 1
ATOM 760 N N . SER A 1 99 ? 0.587 -0.682 58.739 1.00 6.91 99 SER A N 1
ATOM 761 C CA . SER A 1 99 ? -0.356 0.432 59.057 1.00 7.07 99 SER A CA 1
ATOM 762 C C . SER A 1 99 ? 0.155 1.829 58.698 1.00 6.63 99 SER A C 1
ATOM 763 O O . SER A 1 99 ? -0.584 2.791 58.784 1.00 7.81 99 SER A O 1
ATOM 766 N N . VAL A 1 100 ? 1.410 1.954 58.296 1.00 5.72 100 VAL A N 1
ATOM 767 C CA . VAL A 1 100 ? 1.887 3.265 57.820 1.00 4.69 100 VAL A CA 1
ATOM 768 C C . VAL A 1 100 ? 1.054 3.685 56.614 1.00 4.66 100 VAL A C 1
ATOM 769 O O . VAL A 1 100 ? 0.826 2.887 55.725 1.00 5.54 100 VAL A O 1
ATOM 773 N N . TYR A 1 101 ? 0.680 4.960 56.591 1.00 4.46 101 TYR A N 1
ATOM 774 C CA . TYR A 1 101 ? -0.125 5.559 55.528 1.00 5.77 101 TYR A CA 1
ATOM 775 C C . TYR A 1 101 ? 0.734 6.537 54.748 1.00 6.05 101 TYR A C 1
ATOM 776 O O . TYR A 1 101 ? 1.445 7.364 55.354 1.00 7.20 101 TYR A O 1
ATOM 785 N N . VAL A 1 102 ? 0.677 6.477 53.417 1.00 5.97 102 VAL A N 1
ATOM 786 C CA . VAL A 1 102 ? 1.402 7.492 52.641 1.00 6.59 102 VAL A CA 1
ATOM 787 C C . VAL A 1 102 ? 0.420 8.093 51.656 1.00 5.93 102 VAL A C 1
ATOM 788 O O . VAL A 1 102 ? -0.363 7.367 51.026 1.00 4.88 102 VAL A O 1
ATOM 792 N N . SER A 1 103 ? 0.409 9.412 51.539 1.00 5.73 103 SER A N 1
ATOM 793 C CA . SER A 1 103 ? -0.515 10.026 50.594 1.00 6.59 103 SER A CA 1
ATOM 794 C C . SER A 1 103 ? 0.159 11.079 49.742 1.00 5.90 103 SER A C 1
ATOM 795 O O . SER A 1 103 ? 1.268 11.552 50.060 1.00 6.99 103 SER A O 1
ATOM 798 N N . LEU A 1 104 ? -0.550 11.482 48.695 1.00 6.82 104 LEU A N 1
ATOM 799 C CA . LEU A 1 104 ? -0.112 12.602 47.873 1.00 6.22 104 LEU A CA 1
ATOM 800 C C . LEU A 1 104 ? -1.308 13.245 47.196 1.00 6.92 104 LEU A C 1
ATOM 801 O O . LEU A 1 104 ? -2.413 12.696 47.251 1.00 5.94 104 LEU A O 1
ATOM 806 N N . ILE A 1 105 ? -1.074 14.413 46.584 1.00 7.35 105 ILE A N 1
ATOM 807 C CA . ILE A 1 105 ? -2.122 15.119 45.826 1.00 8.68 105 ILE A CA 1
ATOM 808 C C . ILE A 1 105 ? -1.702 15.127 44.367 1.00 9.25 105 ILE A C 1
ATOM 809 O O . ILE A 1 105 ? -0.603 15.572 44.028 1.00 10.05 105 ILE A O 1
ATOM 814 N N . ALA A 1 106 ? -2.550 14.592 43.499 1.00 9.06 106 ALA A N 1
ATOM 815 C CA . ALA A 1 106 ? -2.189 14.459 42.097 1.00 10.76 106 ALA A CA 1
ATOM 816 C C . ALA A 1 106 ? -3.232 15.069 41.187 1.00 12.18 106 ALA A C 1
ATOM 817 O O . ALA A 1 106 ? -4.403 14.796 41.363 1.00 11.27 106 ALA A O 1
ATOM 819 N N . ASP A 1 107 ? -2.810 15.864 40.208 1.00 14.81 107 ASP A N 1
ATOM 820 C CA . ASP A 1 107 ? -3.731 16.198 39.107 1.00 17.90 107 ASP A CA 1
ATOM 821 C C . ASP A 1 107 ? -3.780 15.079 38.062 1.00 19.64 107 ASP A C 1
ATOM 822 O O . ASP A 1 107 ? -3.175 14.005 38.243 1.00 18.79 107 ASP A O 1
ATOM 827 N N . TYR A 1 108 ? -4.539 15.323 36.996 1.00 21.96 108 TYR A N 1
ATOM 828 C CA . TYR A 1 108 ? -4.618 14.404 35.872 1.00 25.12 108 TYR A CA 1
ATOM 829 C C . TYR A 1 108 ? -3.386 14.522 34.965 1.00 25.38 108 TYR A C 1
ATOM 830 O O . TYR A 1 108 ? -2.629 15.483 35.064 1.00 27.05 108 TYR A O 1
ATOM 839 N N . PRO A 1 109 ? -3.218 13.621 34.003 1.00 25.27 109 PRO A N 1
ATOM 840 C CA . PRO A 1 109 ? -2.088 12.761 33.802 1.00 24.10 109 PRO A CA 1
ATOM 841 C C . PRO A 1 109 ? -1.163 12.389 34.982 1.00 22.50 109 PRO A C 1
ATOM 842 O O . PRO A 1 109 ? -0.706 11.249 35.007 1.00 21.51 109 PRO A O 1
ATOM 846 N N . ALA A 1 110 ? -0.884 13.279 35.942 1.00 20.52 110 ALA A N 1
ATOM 847 C CA . ALA A 1 110 ? 0.072 12.918 37.018 1.00 18.49 110 ALA A CA 1
ATOM 848 C C . ALA A 1 110 ? -0.352 11.656 37.754 1.00 16.86 110 ALA A C 1
ATOM 849 O O . ALA A 1 110 ? 0.489 10.855 38.175 1.00 15.27 110 ALA A O 1
ATOM 851 N N . ASP A 1 111 ? -1.659 11.467 37.920 1.00 15.15 111 ASP A N 1
ATOM 852 C CA . ASP A 1 111 ? -2.136 10.251 38.596 1.00 15.20 111 ASP A CA 1
ATOM 853 C C . ASP A 1 111 ? -1.633 8.969 37.911 1.00 14.51 111 ASP A C 1
ATOM 854 O O . ASP A 1 111 ? -1.419 7.939 38.567 1.00 14.11 111 ASP A O 1
ATOM 859 N N . LYS A 1 112 ? -1.399 9.042 36.601 1.00 13.45 112 LYS A N 1
ATOM 860 C CA . LYS A 1 112 ? -0.867 7.886 35.867 1.00 13.42 112 LYS A CA 1
ATOM 861 C C . LYS A 1 112 ? 0.506 7.428 36.340 1.00 12.34 112 LYS A C 1
ATOM 862 O O . LYS A 1 112 ? 0.819 6.219 36.284 1.00 13.20 112 LYS A O 1
ATOM 868 N N . LEU A 1 113 ? 1.336 8.384 36.755 1.00 9.95 113 LEU A N 1
ATOM 869 C CA . LEU A 1 113 ? 2.644 8.074 37.335 1.00 8.34 113 LEU A CA 1
ATOM 870 C C . LEU A 1 113 ? 2.490 7.347 38.686 1.00 7.94 113 LEU A C 1
ATOM 871 O O . LEU A 1 113 ? 3.097 6.285 38.926 1.00 7.62 113 LEU A O 1
ATOM 876 N N . TYR A 1 114 ? 1.658 7.893 39.565 1.00 7.40 114 TYR A N 1
ATOM 877 C CA . TYR A 1 114 ? 1.618 7.334 40.938 1.00 6.82 114 TYR A CA 1
ATOM 878 C C . TYR A 1 114 ? 0.961 5.976 40.958 1.00 6.62 114 TYR A C 1
ATOM 879 O O . TYR A 1 114 ? 1.296 5.147 41.781 1.00 6.81 114 TYR A O 1
ATOM 888 N N . VAL A 1 115 ? 0.059 5.730 40.011 1.00 7.95 115 VAL A N 1
ATOM 889 C CA . VAL A 1 115 ? -0.594 4.419 39.892 1.00 8.89 115 VAL A CA 1
ATOM 890 C C . VAL A 1 115 ? 0.446 3.294 39.699 1.00 8.99 115 VAL A C 1
ATOM 891 O O . VAL A 1 115 ? 0.259 2.165 40.177 1.00 9.67 115 VAL A O 1
ATOM 895 N N . LYS A 1 116 ? 1.530 3.600 38.982 1.00 8.99 116 LYS A N 1
ATOM 896 C CA . LYS A 1 116 ? 2.639 2.652 38.767 1.00 9.41 116 LYS A CA 1
ATOM 897 C C . LYS A 1 116 ? 3.277 2.134 40.058 1.00 9.96 116 LYS A C 1
ATOM 898 O O . LYS A 1 116 ? 3.896 1.070 40.066 1.00 9.97 116 LYS A O 1
ATOM 904 N N . PHE A 1 117 ? 3.133 2.909 41.135 1.00 8.76 117 PHE A N 1
ATOM 905 C CA . PHE A 1 117 ? 3.771 2.634 42.428 1.00 8.93 117 PHE A CA 1
ATOM 906 C C . PHE A 1 117 ? 2.776 2.157 43.472 1.00 9.46 117 PHE A C 1
ATOM 907 O O . PHE A 1 117 ? 3.126 1.999 44.633 1.00 10.89 117 PHE A O 1
ATOM 915 N N . GLY A 1 118 ? 1.542 1.907 43.026 1.00 9.26 118 GLY A N 1
ATOM 916 C CA . GLY A 1 118 ? 0.536 1.251 43.860 1.00 7.78 118 GLY A CA 1
ATOM 917 C C . GLY A 1 118 ? -0.451 2.206 44.498 1.00 7.94 118 GLY A C 1
ATOM 918 O O . GLY A 1 118 ? -1.355 1.765 45.207 1.00 7.82 118 GLY A O 1
ATOM 919 N N . PHE A 1 119 ? -0.297 3.501 44.232 1.00 7.05 119 PHE A N 1
ATOM 920 C CA . PHE A 1 119 ? -1.227 4.512 44.786 1.00 7.46 119 PHE A CA 1
ATOM 921 C C . PHE A 1 119 ? -2.624 4.369 44.189 1.00 8.59 119 PHE A C 1
ATOM 922 O O . PHE A 1 119 ? -2.777 4.037 43.015 1.00 8.04 119 PHE A O 1
ATOM 938 N N . PRO A 1 121 ? -6.835 6.180 44.388 1.00 9.72 121 PRO A N 1
ATOM 939 C CA . PRO A 1 121 ? -7.562 7.364 44.810 1.00 8.35 121 PRO A CA 1
ATOM 940 C C . PRO A 1 121 ? -8.124 7.271 46.223 1.00 7.64 121 PRO A C 1
ATOM 941 O O . PRO A 1 121 ? -8.594 6.203 46.658 1.00 8.05 121 PRO A O 1
ATOM 945 N N . THR A 1 122 ? -8.081 8.396 46.928 1.00 6.80 122 THR A N 1
ATOM 946 C CA . THR A 1 122 ? -8.803 8.501 48.187 1.00 6.38 122 THR A CA 1
ATOM 947 C C . THR A 1 122 ? -10.317 8.620 47.940 1.00 6.47 122 THR A C 1
ATOM 948 O O . THR A 1 122 ? -11.134 8.156 48.750 1.00 7.34 122 THR A O 1
ATOM 952 N N . GLU A 1 123 ? -10.679 9.314 46.860 1.00 6.80 123 GLU A N 1
ATOM 953 C CA . GLU A 1 123 ? -12.074 9.506 46.456 1.00 6.99 123 GLU A CA 1
ATOM 954 C C . GLU A 1 123 ? -12.749 8.167 46.087 1.00 7.77 123 GLU A C 1
ATOM 955 O O . GLU A 1 123 ? -12.087 7.253 45.556 1.00 9.24 123 GLU A O 1
ATOM 961 N N . PRO A 1 124 ? -14.077 8.056 46.307 1.00 7.28 124 PRO A N 1
ATOM 962 C CA . PRO A 1 124 ? -14.926 9.154 46.799 1.00 7.16 124 PRO A CA 1
ATOM 963 C C . PRO A 1 124 ? -15.026 9.334 48.317 1.00 7.68 124 PRO A C 1
ATOM 964 O O . PRO A 1 124 ? -15.470 10.405 48.747 1.00 5.98 124 PRO A O 1
ATOM 968 N N . ASP A 1 125 ? -14.621 8.332 49.114 1.00 8.81 125 ASP A N 1
ATOM 969 C CA . ASP A 1 125 ? -14.833 8.402 50.576 1.00 10.01 125 ASP A CA 1
ATOM 970 C C . ASP A 1 125 ? -14.042 9.493 51.272 1.00 10.03 125 ASP A C 1
ATOM 971 O O . ASP A 1 125 ? -14.457 10.018 52.301 1.00 9.68 125 ASP A O 1
ATOM 976 N N . SER A 1 126 ? -12.872 9.801 50.731 1.00 8.62 126 SER A N 1
ATOM 977 C CA . SER A 1 126 ? -12.010 10.806 51.364 1.00 9.10 126 SER A CA 1
ATOM 978 C C . SER A 1 126 ? -11.411 11.677 50.316 1.00 8.44 126 SER A C 1
ATOM 979 O O . SER A 1 126 ? -11.215 11.243 49.178 1.00 7.68 126 SER A O 1
ATOM 982 N N . GLY A 1 127 ? -11.143 12.913 50.689 1.00 8.06 127 GLY A N 1
ATOM 983 C CA . GLY A 1 127 ? -10.669 13.879 49.697 1.00 8.16 127 GLY A CA 1
ATOM 984 C C . GLY A 1 127 ? -9.631 14.846 50.240 1.00 8.11 127 GLY A C 1
ATOM 985 O O . GLY A 1 127 ? -9.652 15.182 51.410 1.00 8.53 127 GLY A O 1
ATOM 986 N N . GLY A 1 128 ? -8.724 15.289 49.366 1.00 7.45 128 GLY A N 1
ATOM 987 C CA . GLY A 1 128 ? -7.824 16.377 49.705 1.00 7.50 128 GLY A CA 1
ATOM 988 C C . GLY A 1 128 ? -8.587 17.681 49.901 1.00 6.96 128 GLY A C 1
ATOM 989 O O . GLY A 1 128 ? -9.562 17.976 49.188 1.00 7.22 128 GLY A O 1
ATOM 998 N N . TYR A 1 130 ? -7.368 21.941 50.954 1.00 7.55 130 TYR A N 1
ATOM 999 C CA . TYR A 1 130 ? -6.159 22.750 51.160 1.00 7.12 130 TYR A CA 1
ATOM 1000 C C . TYR A 1 130 ? -6.447 24.222 51.459 1.00 7.15 130 TYR A C 1
ATOM 1001 O O . TYR A 1 130 ? -7.545 24.724 51.176 1.00 5.41 130 TYR A O 1
ATOM 1010 N N . ILE A 1 131 ? -5.429 24.896 52.015 1.00 6.62 131 ILE A N 1
ATOM 1011 C CA . ILE A 1 131 ? -5.349 26.350 52.024 1.00 8.12 131 ILE A CA 1
ATOM 1012 C C . ILE A 1 131 ? -3.984 26.712 51.436 1.00 8.74 131 ILE A C 1
ATOM 1013 O O . ILE A 1 131 ? -2.997 26.022 51.671 1.00 8.55 131 ILE A O 1
ATOM 1018 N N . LYS A 1 132 ? -3.937 27.823 50.716 1.00 9.74 132 LYS A N 1
ATOM 1019 C CA . LYS A 1 132 ? -2.680 28.323 50.190 1.00 11.65 132 LYS A CA 1
ATOM 1020 C C . LYS A 1 132 ? -2.503 29.770 50.622 1.00 13.19 132 LYS A C 1
ATOM 1021 O O . LYS A 1 132 ? -3.419 30.591 50.448 1.00 12.99 132 LYS A O 1
ATOM 1027 N N . TYR A 1 133 ? -1.354 30.058 51.233 1.00 12.77 133 TYR A N 1
ATOM 1028 C CA . TYR A 1 133 ? -1.056 31.403 51.720 1.00 13.75 133 TYR A CA 1
ATOM 1029 C C . TYR A 1 133 ? -0.323 32.275 50.709 1.00 13.69 133 TYR A C 1
ATOM 1030 O O A TYR A 1 133 ? -0.378 33.518 50.811 0.50 12.64 133 TYR A O 1
ATOM 1031 O O B TYR A 1 133 ? 0.191 31.777 49.716 0.50 12.22 133 TYR A O 1
ATOM 1048 N N . VAL B 1 2 ? -12.997 20.335 79.623 1.00 11.12 2 VAL B N 1
ATOM 1049 C CA . VAL B 1 2 ? -11.929 19.737 78.862 1.00 9.50 2 VAL B CA 1
ATOM 1050 C C . VAL B 1 2 ? -10.743 20.677 78.929 1.00 9.51 2 VAL B C 1
ATOM 1051 O O . VAL B 1 2 ? -10.921 21.910 78.900 1.00 9.94 2 VAL B O 1
ATOM 1055 N N . LYS B 1 3 ? -9.552 20.088 79.040 1.00 9.15 3 LYS B N 1
ATOM 1056 C CA . LYS B 1 3 ? -8.300 20.834 79.042 1.00 9.93 3 LYS B CA 1
ATOM 1057 C C . LYS B 1 3 ? -7.498 20.650 77.748 1.00 9.41 3 LYS B C 1
ATOM 1058 O O . LYS B 1 3 ? -7.368 19.530 77.257 1.00 10.43 3 LYS B O 1
ATOM 1064 N N . VAL B 1 4 ? -7.005 21.764 77.193 1.00 8.57 4 VAL B N 1
ATOM 1065 C CA . VAL B 1 4 ? -6.099 21.733 76.033 1.00 8.05 4 VAL B CA 1
ATOM 1066 C C . VAL B 1 4 ? -4.654 21.586 76.491 1.00 7.75 4 VAL B C 1
ATOM 1067 O O . VAL B 1 4 ? -4.200 22.368 77.342 1.00 7.68 4 VAL B O 1
ATOM 1071 N N . THR B 1 5 ? -3.936 20.609 75.929 1.00 7.42 5 THR B N 1
ATOM 1072 C CA . THR B 1 5 ? -2.480 20.503 76.184 1.00 7.07 5 THR B CA 1
ATOM 1073 C C . THR B 1 5 ? -1.732 20.336 74.864 1.00 6.99 5 THR B C 1
ATOM 1074 O O . THR B 1 5 ? -2.345 19.985 73.860 1.00 5.14 5 THR B O 1
ATOM 1078 N N . TYR B 1 6 ? -0.430 20.605 74.860 1.00 7.03 6 TYR B N 1
ATOM 1079 C CA . TYR B 1 6 ? 0.400 20.277 73.675 1.00 8.01 6 TYR B CA 1
ATOM 1080 C C . TYR B 1 6 ? 1.229 18.998 73.891 1.00 8.72 6 TYR B C 1
ATOM 1081 O O . TYR B 1 6 ? 2.240 18.772 73.215 1.00 8.70 6 TYR B O 1
ATOM 1090 N N . ASP B 1 7 ? 0.759 18.158 74.819 1.00 8.27 7 ASP B N 1
ATOM 1091 C CA . ASP B 1 7 ? 1.430 16.904 75.211 1.00 9.49 7 ASP B CA 1
ATOM 1092 C C . ASP B 1 7 ? 1.209 15.855 74.141 1.00 9.58 7 ASP B C 1
ATOM 1093 O O . ASP B 1 7 ? 0.170 15.841 73.482 1.00 10.61 7 ASP B O 1
ATOM 1098 N N . ILE B 1 8 ? 2.203 14.999 73.937 1.00 9.50 8 ILE B N 1
ATOM 1099 C CA . ILE B 1 8 ? 2.061 13.845 73.053 1.00 9.94 8 ILE B CA 1
ATOM 1100 C C . ILE B 1 8 ? 1.328 12.738 73.838 1.00 10.23 8 ILE B C 1
ATOM 1101 O O . ILE B 1 8 ? 1.641 12.478 75.008 1.00 10.76 8 ILE B O 1
ATOM 1106 N N . PRO B 1 9 ? 0.336 12.096 73.209 1.00 9.71 9 PRO B N 1
ATOM 1107 C CA . PRO B 1 9 ? -0.452 11.084 73.954 1.00 9.61 9 PRO B CA 1
ATOM 1108 C C . PRO B 1 9 ? 0.355 9.783 74.068 1.00 9.73 9 PRO B C 1
ATOM 1109 O O . PRO B 1 9 ? 1.376 9.617 73.377 1.00 8.77 9 PRO B O 1
ATOM 1113 N N . THR B 1 10 ? -0.096 8.862 74.911 1.00 8.61 10 THR B N 1
ATOM 1114 C CA . THR B 1 10 ? 0.495 7.517 74.901 1.00 8.23 10 THR B CA 1
ATOM 1115 C C . THR B 1 10 ? 0.116 6.768 73.635 1.00 7.39 10 THR B C 1
ATOM 1116 O O . THR B 1 10 ? -0.860 7.126 72.970 1.00 7.26 10 THR B O 1
ATOM 1120 N N . CYS B 1 11 ? 0.861 5.709 73.321 1.00 7.29 11 CYS B N 1
ATOM 1121 C CA . CYS B 1 11 ? 0.570 4.942 72.099 1.00 7.64 11 CYS B CA 1
ATOM 1122 C C . CYS B 1 11 ? -0.785 4.284 72.173 1.00 6.92 11 CYS B C 1
ATOM 1123 O O . CYS B 1 11 ? -1.546 4.289 71.181 1.00 7.18 11 CYS B O 1
ATOM 1126 N N . GLU B 1 12 ? -1.093 3.723 73.340 1.00 7.24 12 GLU B N 1
ATOM 1127 C CA . GLU B 1 12 ? -2.380 3.073 73.586 1.00 8.30 12 GLU B CA 1
ATOM 1128 C C . GLU B 1 12 ? -3.515 4.055 73.378 1.00 7.02 12 GLU B C 1
ATOM 1129 O O . GLU B 1 12 ? -4.467 3.736 72.678 1.00 7.04 12 GLU B O 1
ATOM 1135 N N . ASP B 1 13 ? -3.404 5.256 73.958 1.00 5.85 13 ASP B N 1
ATOM 1136 C CA . ASP B 1 13 ? -4.485 6.238 73.836 1.00 6.70 13 ASP B CA 1
ATOM 1137 C C . ASP B 1 13 ? -4.648 6.711 72.389 1.00 6.01 13 ASP B C 1
ATOM 1138 O O . ASP B 1 13 ? -5.765 6.819 71.866 1.00 5.96 13 ASP B O 1
ATOM 1143 N N . TYR B 1 14 ? -3.522 7.002 71.751 1.00 5.07 14 TYR B N 1
ATOM 1144 C CA . TYR B 1 14 ? -3.527 7.401 70.323 1.00 5.28 14 TYR B CA 1
ATOM 1145 C C . TYR B 1 14 ? -4.252 6.361 69.481 1.00 4.85 14 TYR B C 1
ATOM 1146 O O . TYR B 1 14 ? -5.163 6.703 68.700 1.00 4.83 14 TYR B O 1
ATOM 1155 N N . CYS B 1 15 ? -3.848 5.096 69.623 1.00 5.00 15 CYS B N 1
ATOM 1156 C CA . CYS B 1 15 ? -4.432 4.031 68.793 1.00 5.62 15 CYS B CA 1
ATOM 1157 C C . CYS B 1 15 ? -5.944 3.868 69.025 1.00 5.48 15 CYS B C 1
ATOM 1158 O O . CYS B 1 15 ? -6.751 3.784 68.084 1.00 5.34 15 CYS B O 1
ATOM 1161 N N . ALA B 1 16 ? -6.329 3.871 70.296 1.00 5.70 16 ALA B N 1
ATOM 1162 C CA . ALA B 1 16 ? -7.708 3.723 70.707 1.00 5.92 16 ALA B CA 1
ATOM 1163 C C . ALA B 1 16 ? -8.547 4.903 70.271 1.00 5.66 16 ALA B C 1
ATOM 1164 O O . ALA B 1 16 ? -9.683 4.725 69.828 1.00 5.03 16 ALA B O 1
ATOM 1166 N N . LEU B 1 17 ? -7.970 6.093 70.309 1.00 5.61 17 LEU B N 1
ATOM 1167 C CA . LEU B 1 17 ? -8.725 7.280 69.895 1.00 6.27 17 LEU B CA 1
ATOM 1168 C C . LEU B 1 17 ? -9.060 7.241 68.405 1.00 6.69 17 LEU B C 1
ATOM 1169 O O . LEU B 1 17 ? -10.184 7.564 68.009 1.00 7.18 17 LEU B O 1
ATOM 1174 N N . ARG B 1 18 ? -8.091 6.841 67.578 1.00 5.88 18 ARG B N 1
ATOM 1175 C CA . ARG B 1 18 ? -8.348 6.665 66.131 1.00 6.51 18 ARG B CA 1
ATOM 1176 C C . ARG B 1 18 ? -9.520 5.721 65.888 1.00 6.50 18 ARG B C 1
ATOM 1177 O O . ARG B 1 18 ? -10.418 6.032 65.118 1.00 8.34 18 ARG B O 1
ATOM 1185 N N . ILE B 1 19 ? -9.499 4.558 66.542 1.00 6.45 19 ILE B N 1
ATOM 1186 C CA . ILE B 1 19 ? -10.596 3.622 66.406 1.00 7.28 19 ILE B CA 1
ATOM 1187 C C . ILE B 1 19 ? -11.931 4.237 66.846 1.00 7.71 19 ILE B C 1
ATOM 1188 O O . ILE B 1 19 ? -12.974 4.071 66.197 1.00 8.25 19 ILE B O 1
ATOM 1193 N N . ASN B 1 20 ? -11.905 4.951 67.947 1.00 7.89 20 ASN B N 1
ATOM 1194 C CA . ASN B 1 20 ? -13.125 5.515 68.483 1.00 9.28 20 ASN B CA 1
ATOM 1195 C C . ASN B 1 20 ? -13.743 6.539 67.513 1.00 11.09 20 ASN B C 1
ATOM 1196 O O . ASN B 1 20 ? -14.979 6.645 67.379 1.00 12.23 20 ASN B O 1
ATOM 1201 N N . ALA B 1 21 ? -12.865 7.231 66.803 1.00 11.63 21 ALA B N 1
ATOM 1202 C CA . ALA B 1 21 ? -13.243 8.226 65.808 1.00 14.14 21 ALA B CA 1
ATOM 1203 C C . ALA B 1 21 ? -13.530 7.608 64.412 1.00 15.40 21 ALA B C 1
ATOM 1204 O O . ALA B 1 21 ? -13.773 8.336 63.439 1.00 16.41 21 ALA B O 1
ATOM 1206 N N . GLY B 1 22 ? -13.540 6.278 64.330 1.00 15.82 22 GLY B N 1
ATOM 1207 C CA . GLY B 1 22 ? -13.772 5.556 63.074 1.00 16.84 22 GLY B CA 1
ATOM 1208 C C . GLY B 1 22 ? -12.703 5.716 62.012 1.00 17.94 22 GLY B C 1
ATOM 1209 O O . GLY B 1 22 ? -12.973 5.512 60.829 1.00 17.60 22 GLY B O 1
ATOM 1218 N N . SER B 1 24 ? -8.867 4.754 60.244 1.00 14.83 24 SER B N 1
ATOM 1219 C CA . SER B 1 24 ? -8.070 3.562 60.000 1.00 13.94 24 SER B CA 1
ATOM 1220 C C . SER B 1 24 ? -7.140 3.308 61.203 1.00 12.60 24 SER B C 1
ATOM 1221 O O . SER B 1 24 ? -6.579 4.242 61.774 1.00 12.11 24 SER B O 1
ATOM 1224 N N . PRO B 1 25 ? -6.980 2.036 61.580 1.00 10.50 25 PRO B N 1
ATOM 1225 C CA . PRO B 1 25 ? -6.122 1.699 62.712 1.00 9.35 25 PRO B CA 1
ATOM 1226 C C . PRO B 1 25 ? -4.635 1.963 62.473 1.00 8.48 25 PRO B C 1
ATOM 1227 O O . PRO B 1 25 ? -4.174 1.989 61.312 1.00 7.93 25 PRO B O 1
ATOM 1231 N N . LYS B 1 26 ? -3.899 2.150 63.566 1.00 7.00 26 LYS B N 1
ATOM 1232 C CA . LYS B 1 26 ? -2.433 2.173 63.564 1.00 8.03 26 LYS B CA 1
ATOM 1233 C C . LYS B 1 26 ? -1.936 1.180 64.601 1.00 8.69 26 LYS B C 1
ATOM 1234 O O . LYS B 1 26 ? -2.554 1.038 65.670 1.00 8.62 26 LYS B O 1
ATOM 1240 N N . THR B 1 27 ? -0.831 0.505 64.284 1.00 7.27 27 THR B N 1
ATOM 1241 C CA . THR B 1 27 ? -0.197 -0.440 65.223 1.00 7.27 27 THR B CA 1
ATOM 1242 C C . THR B 1 27 ? 0.510 0.328 66.332 1.00 7.26 27 THR B C 1
ATOM 1243 O O . THR B 1 27 ? 0.829 1.490 66.129 1.00 6.72 27 THR B O 1
ATOM 1247 N N . ARG B 1 28 ? 0.767 -0.314 67.477 1.00 8.13 28 ARG B N 1
ATOM 1248 C CA . ARG B 1 28 ? 1.593 0.345 68.503 1.00 9.38 28 ARG B CA 1
ATOM 1249 C C . ARG B 1 28 ? 2.967 0.639 67.940 1.00 8.20 28 ARG B C 1
ATOM 1250 O O . ARG B 1 28 ? 3.537 1.686 68.253 1.00 8.37 28 ARG B O 1
ATOM 1258 N N . GLU B 1 29 ? 3.485 -0.251 67.098 1.00 6.96 29 GLU B N 1
ATOM 1259 C CA . GLU B 1 29 ? 4.801 0.008 66.502 1.00 7.29 29 GLU B CA 1
ATOM 1260 C C . GLU B 1 29 ? 4.803 1.286 65.650 1.00 7.35 29 GLU B C 1
ATOM 1261 O O . GLU B 1 29 ? 5.716 2.117 65.762 1.00 7.09 29 GLU B O 1
ATOM 1267 N N . ALA B 1 30 ? 3.776 1.464 64.815 1.00 7.46 30 ALA B N 1
ATOM 1268 C CA . ALA B 1 30 ? 3.706 2.662 63.994 1.00 6.90 30 ALA B CA 1
ATOM 1269 C C . ALA B 1 30 ? 3.641 3.893 64.924 1.00 6.81 30 ALA B C 1
ATOM 1270 O O . ALA B 1 30 ? 4.258 4.911 64.629 1.00 6.69 30 ALA B O 1
ATOM 1272 N N . ALA B 1 31 ? 2.869 3.776 66.006 1.00 6.55 31 ALA B N 1
ATOM 1273 C CA . ALA B 1 31 ? 2.676 4.890 66.928 1.00 6.50 31 ALA B CA 1
ATOM 1274 C C . ALA B 1 31 ? 3.972 5.234 67.652 1.00 7.22 31 ALA B C 1
ATOM 1275 O O . ALA B 1 31 ? 4.304 6.415 67.792 1.00 7.21 31 ALA B O 1
ATOM 1277 N N . GLU B 1 32 ? 4.690 4.201 68.096 1.00 6.14 32 GLU B N 1
ATOM 1278 C CA . GLU B 1 32 ? 5.991 4.369 68.776 1.00 8.03 32 GLU B CA 1
ATOM 1279 C C . GLU B 1 32 ? 6.965 5.143 67.896 1.00 7.93 32 GLU B C 1
ATOM 1280 O O . GLU B 1 32 ? 7.713 6.003 68.375 1.00 8.59 32 GLU B O 1
ATOM 1286 N N . LYS B 1 33 ? 6.950 4.824 66.603 1.00 7.00 33 LYS B N 1
ATOM 1287 C CA . LYS B 1 33 ? 7.840 5.448 65.632 1.00 7.55 33 LYS B CA 1
ATOM 1288 C C . LYS B 1 33 ? 7.458 6.868 65.261 1.00 8.13 33 LYS B C 1
ATOM 1289 O O . LYS B 1 33 ? 8.332 7.674 64.971 1.00 10.59 33 LYS B O 1
ATOM 1295 N N . GLY B 1 34 ? 6.152 7.147 65.230 1.00 6.40 34 GLY B N 1
ATOM 1296 C CA . GLY B 1 34 ? 5.614 8.426 64.713 1.00 6.38 34 GLY B CA 1
ATOM 1297 C C . GLY B 1 34 ? 5.307 9.507 65.723 1.00 7.37 34 GLY B C 1
ATOM 1298 O O . GLY B 1 34 ? 5.473 10.710 65.452 1.00 7.98 34 GLY B O 1
ATOM 1299 N N . LEU B 1 35 ? 4.822 9.093 66.892 1.00 7.36 35 LEU B N 1
ATOM 1300 C CA . LEU B 1 35 ? 4.348 10.071 67.873 1.00 7.64 35 LEU B CA 1
ATOM 1301 C C . LEU B 1 35 ? 5.368 11.147 68.254 1.00 8.02 35 LEU B C 1
ATOM 1302 O O . LEU B 1 35 ? 4.984 12.318 68.369 1.00 8.21 35 LEU B O 1
ATOM 1307 N N . PRO B 1 36 ? 6.639 10.771 68.460 1.00 8.56 36 PRO B N 1
ATOM 1308 C CA . PRO B 1 36 ? 7.610 11.817 68.871 1.00 10.09 36 PRO B CA 1
ATOM 1309 C C . PRO B 1 36 ? 7.983 12.819 67.770 1.00 10.56 36 PRO B C 1
ATOM 1310 O O . PRO B 1 36 ? 8.676 13.803 68.077 1.00 11.58 36 PRO B O 1
ATOM 1314 N N . ASN B 1 37 ? 7.571 12.560 66.520 1.00 9.55 37 ASN B N 1
ATOM 1315 C CA . ASN B 1 37 ? 8.115 13.276 65.336 1.00 9.80 37 ASN B CA 1
ATOM 1316 C C . ASN B 1 37 ? 7.165 14.174 64.528 1.00 9.89 37 ASN B C 1
ATOM 1317 O O . ASN B 1 37 ? 7.439 14.464 63.355 1.00 11.90 37 ASN B O 1
ATOM 1322 N N . ALA B 1 38 ? 6.087 14.633 65.141 1.00 9.33 38 ALA B N 1
ATOM 1323 C CA . ALA B 1 38 ? 5.224 15.652 64.546 1.00 9.22 38 ALA B CA 1
ATOM 1324 C C . ALA B 1 38 ? 5.818 17.030 64.792 1.00 8.87 38 ALA B C 1
ATOM 1325 O O . ALA B 1 38 ? 6.592 17.236 65.742 1.00 9.32 38 ALA B O 1
ATOM 1327 N N . LEU B 1 39 ? 5.496 17.991 63.918 1.00 8.31 39 LEU B N 1
ATOM 1328 C CA . LEU B 1 39 ? 5.880 19.369 64.193 1.00 8.03 39 LEU B CA 1
ATOM 1329 C C . LEU B 1 39 ? 5.106 19.974 65.347 1.00 7.84 39 LEU B C 1
ATOM 1330 O O . LEU B 1 39 ? 5.618 20.845 66.046 1.00 7.55 39 LEU B O 1
ATOM 1335 N N . PHE B 1 40 ? 3.852 19.551 65.503 1.00 7.16 40 PHE B N 1
ATOM 1336 C CA . PHE B 1 40 ? 3.017 20.129 66.539 1.00 6.80 40 PHE B CA 1
ATOM 1337 C C . PHE B 1 40 ? 1.923 19.135 66.870 1.00 6.36 40 PHE B C 1
ATOM 1338 O O . PHE B 1 40 ? 1.429 18.460 65.981 1.00 6.08 40 PHE B O 1
ATOM 1346 N N . THR B 1 41 ? 1.583 19.039 68.147 1.00 5.51 41 THR B N 1
ATOM 1347 C CA . THR B 1 41 ? 0.561 18.102 68.625 1.00 6.23 41 THR B CA 1
ATOM 1348 C C . THR B 1 41 ? -0.359 18.859 69.588 1.00 7.02 41 THR B C 1
ATOM 1349 O O . THR B 1 41 ? 0.126 19.594 70.439 1.00 6.39 41 THR B O 1
ATOM 1353 N N . VAL B 1 42 ? -1.661 18.664 69.463 1.00 7.12 42 VAL B N 1
ATOM 1354 C CA . VAL B 1 42 ? -2.584 19.176 70.473 1.00 7.48 42 VAL B CA 1
ATOM 1355 C C . VAL B 1 42 ? -3.428 18.004 70.977 1.00 7.67 42 VAL B C 1
ATOM 1356 O O . VAL B 1 42 ? -3.903 17.186 70.194 1.00 5.94 42 VAL B O 1
ATOM 1363 N N . THR B 1 43 ? -3.553 17.889 72.292 1.00 6.14 43 THR B N 1
ATOM 1364 C CA . THR B 1 43 ? -4.353 16.843 72.874 1.00 6.47 43 THR B CA 1
ATOM 1365 C C . THR B 1 43 ? -5.332 17.440 73.872 1.00 6.84 43 THR B C 1
ATOM 1366 O O . THR B 1 43 ? -4.975 18.342 74.669 1.00 7.64 43 THR B O 1
ATOM 1370 N N . LEU B 1 44 ? -6.559 16.936 73.836 1.00 6.59 44 LEU B N 1
ATOM 1371 C CA . LEU B 1 44 ? -7.605 17.383 74.753 1.00 6.23 44 LEU B CA 1
ATOM 1372 C C . LEU B 1 44 ? -7.895 16.293 75.776 1.00 7.25 44 LEU B C 1
ATOM 1373 O O . LEU B 1 44 ? -8.076 15.139 75.410 1.00 8.00 44 LEU B O 1
ATOM 1378 N N . TYR B 1 45 ? -7.930 16.667 77.049 1.00 7.48 45 TYR B N 1
ATOM 1379 C CA . TYR B 1 45 ? -8.192 15.699 78.117 1.00 7.42 45 TYR B CA 1
ATOM 1380 C C . TYR B 1 45 ? -9.416 16.088 78.923 1.00 8.11 45 TYR B C 1
ATOM 1381 O O . TYR B 1 45 ? -9.615 17.255 79.228 1.00 7.30 45 TYR B O 1
ATOM 1390 N N . ASP B 1 46 ? -10.228 15.103 79.287 1.00 9.64 46 ASP B N 1
ATOM 1391 C CA . ASP B 1 46 ? -11.308 15.331 80.244 1.00 11.47 46 ASP B CA 1
ATOM 1392 C C . ASP B 1 46 ? -10.838 14.541 81.467 1.00 12.78 46 ASP B C 1
ATOM 1393 O O . ASP B 1 46 ? -10.847 13.318 81.455 1.00 12.53 46 ASP B O 1
ATOM 1398 N N . LYS B 1 47 ? -10.414 15.273 82.495 1.00 14.32 47 LYS B N 1
ATOM 1399 C CA . LYS B 1 47 ? -9.621 14.723 83.607 1.00 15.99 47 LYS B CA 1
ATOM 1400 C C . LYS B 1 47 ? -8.357 14.042 83.054 1.00 16.05 47 LYS B C 1
ATOM 1401 O O . LYS B 1 47 ? -7.493 14.715 82.465 1.00 16.35 47 LYS B O 1
ATOM 1407 N N . ASP B 1 48 ? -8.233 12.725 83.206 1.00 15.52 48 ASP B N 1
ATOM 1408 C CA . ASP B 1 48 ? -7.052 12.073 82.649 1.00 15.48 48 ASP B CA 1
ATOM 1409 C C . ASP B 1 48 ? -7.333 11.335 81.348 1.00 13.93 48 ASP B C 1
ATOM 1410 O O . ASP B 1 48 ? -6.424 10.689 80.808 1.00 14.86 48 ASP B O 1
ATOM 1415 N N . ARG B 1 49 ? -8.559 11.451 80.827 1.00 11.41 49 ARG B N 1
ATOM 1416 C CA . ARG B 1 49 ? -8.929 10.716 79.607 1.00 10.37 49 ARG B CA 1
ATOM 1417 C C . ARG B 1 49 ? -8.667 11.548 78.358 1.00 8.63 49 ARG B C 1
ATOM 1418 O O . ARG B 1 49 ? -9.124 12.698 78.278 1.00 7.67 49 ARG B O 1
ATOM 1426 N N . LEU B 1 50 ? -7.970 10.959 77.382 1.00 7.91 50 LEU B N 1
ATOM 1427 C CA . LEU B 1 50 ? -7.776 11.624 76.100 1.00 6.98 50 LEU B CA 1
ATOM 1428 C C . LEU B 1 50 ? -9.084 11.584 75.351 1.00 7.04 50 LEU B C 1
ATOM 1429 O O . LEU B 1 50 ? -9.597 10.496 75.056 1.00 7.67 50 LEU B O 1
ATOM 1434 N N . ILE B 1 51 ? -9.593 12.763 75.009 1.00 5.40 51 ILE B N 1
ATOM 1435 C CA . ILE B 1 51 ? -10.870 12.823 74.264 1.00 5.79 51 ILE B CA 1
ATOM 1436 C C . ILE B 1 51 ? -10.715 13.363 72.841 1.00 5.83 51 ILE B C 1
ATOM 1437 O O . ILE B 1 51 ? -11.612 13.219 72.022 1.00 6.84 51 ILE B O 1
ATOM 1442 N N . GLY B 1 52 ? -9.578 13.977 72.531 1.00 6.17 52 GLY B N 1
ATOM 1443 C CA . GLY B 1 52 ? -9.401 14.486 71.174 1.00 4.94 52 GLY B CA 1
ATOM 1444 C C . GLY B 1 52 ? -7.949 14.837 70.904 1.00 6.19 52 GLY B C 1
ATOM 1445 O O . GLY B 1 52 ? -7.174 15.028 71.829 1.00 6.89 52 GLY B O 1
ATOM 1454 N N . GLY B 1 54 ? -4.967 16.353 67.543 1.00 5.67 54 GLY B N 1
ATOM 1455 C CA . GLY B 1 54 ? -4.650 16.813 66.194 1.00 5.02 54 GLY B CA 1
ATOM 1456 C C . GLY B 1 54 ? -3.143 16.920 66.078 1.00 4.66 54 GLY B C 1
ATOM 1457 O O . GLY B 1 54 ? -2.457 17.195 67.077 1.00 4.45 54 GLY B O 1
ATOM 1458 N N . ARG B 1 55 ? -2.614 16.691 64.873 1.00 4.20 55 ARG B N 1
ATOM 1459 C CA . ARG B 1 55 ? -1.164 16.767 64.651 1.00 5.42 55 ARG B CA 1
ATOM 1460 C C . ARG B 1 55 ? -0.857 17.455 63.324 1.00 4.73 55 ARG B C 1
ATOM 1461 O O . ARG B 1 55 ? -1.713 17.528 62.425 1.00 4.34 55 ARG B O 1
ATOM 1469 N N . VAL B 1 56 ? 0.382 17.923 63.215 1.00 4.19 56 VAL B N 1
ATOM 1470 C CA . VAL B 1 56 ? 0.922 18.528 62.001 1.00 4.44 56 VAL B CA 1
ATOM 1471 C C . VAL B 1 56 ? 2.267 17.941 61.616 1.00 4.91 56 VAL B C 1
ATOM 1472 O O . VAL B 1 56 ? 3.156 17.783 62.470 1.00 5.51 56 VAL B O 1
ATOM 1476 N N . ILE B 1 57 ? 2.409 17.595 60.334 1.00 5.14 57 ILE B N 1
ATOM 1477 C CA . ILE B 1 57 ? 3.715 17.286 59.754 1.00 5.54 57 ILE B CA 1
ATOM 1478 C C . ILE B 1 57 ? 4.021 18.341 58.704 1.00 5.31 57 ILE B C 1
ATOM 1479 O O . ILE B 1 57 ? 3.136 19.091 58.315 1.00 5.11 57 ILE B O 1
ATOM 1484 N N . GLY B 1 58 ? 5.269 18.442 58.266 1.00 5.34 58 GLY B N 1
ATOM 1485 C CA . GLY B 1 58 ? 5.573 19.443 57.232 1.00 5.73 58 GLY B CA 1
ATOM 1486 C C . GLY B 1 58 ? 7.040 19.740 57.181 1.00 7.38 58 GLY B C 1
ATOM 1487 O O . GLY B 1 58 ? 7.842 19.047 57.830 1.00 6.45 58 GLY B O 1
ATOM 1488 N N . ASP B 1 59 ? 7.394 20.747 56.390 1.00 7.77 59 ASP B N 1
ATOM 1489 C CA . ASP B 1 59 ? 8.801 21.169 56.332 1.00 8.63 59 ASP B CA 1
ATOM 1490 C C . ASP B 1 59 ? 9.077 22.580 56.893 1.00 8.40 59 ASP B C 1
ATOM 1491 O O . ASP B 1 59 ? 10.176 23.133 56.720 1.00 8.59 59 ASP B O 1
ATOM 1496 N N . GLY B 1 60 ? 8.085 23.154 57.549 1.00 9.42 60 GLY B N 1
ATOM 1497 C CA . GLY B 1 60 ? 8.236 24.417 58.236 1.00 10.15 60 GLY B CA 1
ATOM 1498 C C . GLY B 1 60 ? 8.313 25.635 57.338 1.00 10.20 60 GLY B C 1
ATOM 1499 O O . GLY B 1 60 ? 8.656 26.732 57.810 1.00 10.95 60 GLY B O 1
ATOM 1500 N N . GLY B 1 61 ? 8.025 25.478 56.045 1.00 10.55 61 GLY B N 1
ATOM 1501 C CA . GLY B 1 61 ? 8.139 26.630 55.157 1.00 10.09 61 GLY B CA 1
ATOM 1502 C C . GLY B 1 61 ? 7.272 26.560 53.929 1.00 9.31 61 GLY B C 1
ATOM 1503 O O . GLY B 1 61 ? 6.594 27.510 53.563 1.00 11.16 61 GLY B O 1
ATOM 1504 N N . THR B 1 62 ? 7.332 25.421 53.264 1.00 8.08 62 THR B N 1
ATOM 1505 C CA . THR B 1 62 ? 6.802 25.309 51.948 1.00 7.80 62 THR B CA 1
ATOM 1506 C C . THR B 1 62 ? 5.488 24.492 51.996 1.00 7.29 62 THR B C 1
ATOM 1507 O O . THR B 1 62 ? 4.559 24.729 51.216 1.00 6.69 62 THR B O 1
ATOM 1511 N N . VAL B 1 63 ? 5.395 23.547 52.942 1.00 5.36 63 VAL B N 1
ATOM 1512 C CA . VAL B 1 63 ? 4.259 22.599 52.965 1.00 5.83 63 VAL B CA 1
ATOM 1513 C C . VAL B 1 63 ? 4.005 22.033 54.355 1.00 5.73 63 VAL B C 1
ATOM 1514 O O . VAL B 1 63 ? 4.953 21.720 55.088 1.00 6.37 63 VAL B O 1
ATOM 1518 N N . PHE B 1 64 ? 2.723 21.923 54.711 1.00 4.70 64 PHE B N 1
ATOM 1519 C CA . PHE B 1 64 ? 2.271 21.222 55.928 1.00 4.41 64 PHE B CA 1
ATOM 1520 C C . PHE B 1 64 ? 1.126 20.309 55.569 1.00 5.24 64 PHE B C 1
ATOM 1521 O O . PHE B 1 64 ? 0.378 20.604 54.628 1.00 5.06 64 PHE B O 1
ATOM 1529 N N . GLN B 1 65 ? 0.971 19.217 56.327 1.00 5.60 65 GLN B N 1
ATOM 1530 C CA . GLN B 1 65 ? -0.246 18.420 56.288 1.00 4.94 65 GLN B CA 1
ATOM 1531 C C . GLN B 1 65 ? -0.780 18.287 57.694 1.00 5.90 65 GLN B C 1
ATOM 1532 O O . GLN B 1 65 ? -0.050 17.951 58.639 1.00 6.28 65 GLN B O 1
ATOM 1538 N N . ILE B 1 66 ? -2.070 18.532 57.833 1.00 4.71 66 ILE B N 1
ATOM 1539 C CA . ILE B 1 66 ? -2.735 18.305 59.120 1.00 6.37 66 ILE B CA 1
ATOM 1540 C C . ILE B 1 66 ? -3.199 16.858 59.149 1.00 6.82 66 ILE B C 1
ATOM 1541 O O . ILE B 1 66 ? -3.834 16.382 58.205 1.00 7.24 66 ILE B O 1
ATOM 1546 N N . VAL B 1 67 ? -2.904 16.161 60.247 1.00 6.98 67 VAL B N 1
ATOM 1547 C CA . VAL B 1 67 ? -3.206 14.739 60.355 1.00 7.82 67 VAL B CA 1
ATOM 1548 C C . VAL B 1 67 ? -3.795 14.374 61.716 1.00 8.50 67 VAL B C 1
ATOM 1549 O O . VAL B 1 67 ? -3.640 15.116 62.690 1.00 6.59 67 VAL B O 1
ATOM 1553 N N . ASP B 1 68 ? -4.445 13.210 61.780 1.00 8.84 68 ASP B N 1
ATOM 1554 C CA . ASP B 1 68 ? -4.899 12.664 63.080 1.00 10.13 68 ASP B CA 1
ATOM 1555 C C . ASP B 1 68 ? -5.851 13.564 63.854 1.00 10.01 68 ASP B C 1
ATOM 1556 O O . ASP B 1 68 ? -5.778 13.612 65.091 1.00 10.90 68 ASP B O 1
ATOM 1561 N N . ILE B 1 69 ? -6.715 14.298 63.155 1.00 9.71 69 ILE B N 1
ATOM 1562 C CA . ILE B 1 69 ? -7.784 15.067 63.854 1.00 10.05 69 ILE B CA 1
ATOM 1563 C C . ILE B 1 69 ? -8.840 14.065 64.279 1.00 10.01 69 ILE B C 1
ATOM 1564 O O . ILE B 1 69 ? -9.619 13.552 63.439 1.00 11.74 69 ILE B O 1
ATOM 1569 N N . ALA B 1 70 ? -8.904 13.808 65.575 1.00 8.54 70 ALA B N 1
ATOM 1570 C CA . ALA B 1 70 ? -9.740 12.712 66.077 1.00 7.86 70 ALA B CA 1
ATOM 1571 C C . ALA B 1 70 ? -10.396 13.141 67.377 1.00 7.72 70 ALA B C 1
ATOM 1572 O O . ALA B 1 70 ? -9.704 13.614 68.292 1.00 7.57 70 ALA B O 1
ATOM 1574 N N . VAL B 1 71 ? -11.704 12.889 67.485 1.00 6.05 71 VAL B N 1
ATOM 1575 C CA . VAL B 1 71 ? -12.476 13.210 68.671 1.00 6.46 71 VAL B CA 1
ATOM 1576 C C . VAL B 1 71 ? -13.309 11.961 68.998 1.00 7.17 71 VAL B C 1
ATOM 1577 O O . VAL B 1 71 ? -13.918 11.386 68.103 1.00 7.88 71 VAL B O 1
ATOM 1581 N N .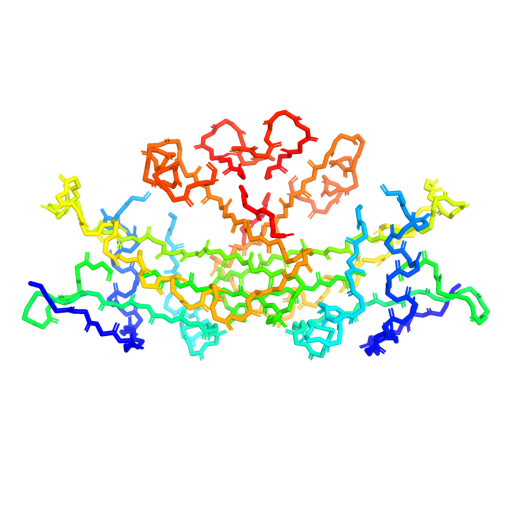 LEU B 1 72 ? -13.366 11.576 70.265 1.00 7.45 72 LEU B N 1
ATOM 1582 C CA . LEU B 1 72 ? -14.240 10.458 70.703 1.00 7.90 72 LEU B CA 1
ATOM 1583 C C . LEU B 1 72 ? -15.660 10.681 70.232 1.00 7.27 72 LEU B C 1
ATOM 1584 O O . LEU B 1 72 ? -16.181 11.789 70.295 1.00 6.00 72 LEU B O 1
ATOM 1589 N N . LYS B 1 73 ? -16.311 9.599 69.827 1.00 8.15 73 LYS B N 1
ATOM 1590 C CA . LYS B 1 73 ? -17.667 9.693 69.300 1.00 8.62 73 LYS B CA 1
ATOM 1591 C C . LYS B 1 73 ? -18.602 10.497 70.224 1.00 9.51 73 LYS B C 1
ATOM 1592 O O . LYS B 1 73 ? -19.334 11.386 69.727 1.00 9.09 73 LYS B O 1
ATOM 1598 N N . SER B 1 74 ? -18.560 10.235 71.541 1.00 8.62 74 SER B N 1
ATOM 1599 C CA . SER B 1 74 ? -19.495 10.866 72.473 1.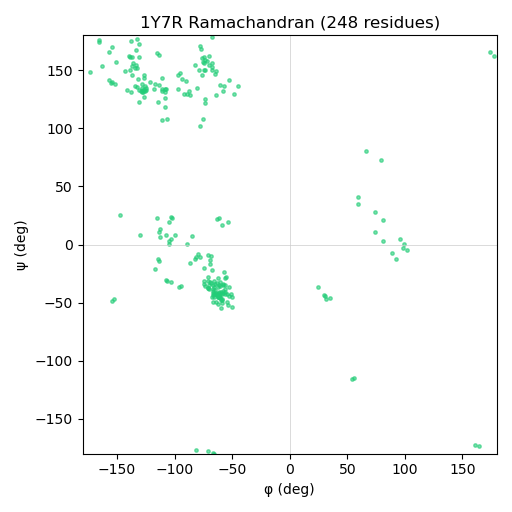00 10.03 74 SER B CA 1
ATOM 1600 C C . SER B 1 74 ? -19.225 12.356 72.628 1.00 8.92 74 SER B C 1
ATOM 1601 O O . SER B 1 74 ? -20.056 13.063 73.195 1.00 8.98 74 SER B O 1
ATOM 1604 N N . TYR B 1 75 ? -18.060 12.807 72.137 1.00 7.90 75 TYR B N 1
ATOM 1605 C CA . TYR B 1 75 ? -17.662 14.208 72.262 1.00 7.42 75 TYR B CA 1
ATOM 1606 C C . TYR B 1 75 ? -17.793 14.978 70.944 1.00 7.49 75 TYR B C 1
ATOM 1607 O O . TYR B 1 75 ? -17.484 16.151 70.903 1.00 6.94 75 TYR B O 1
ATOM 1616 N N . GLN B 1 76 ? -18.239 14.306 69.884 1.00 8.35 76 GLN B N 1
ATOM 1617 C CA . GLN B 1 76 ? -18.367 14.921 68.569 1.00 8.81 76 GLN B CA 1
ATOM 1618 C C . GLN B 1 76 ? -19.541 15.874 68.476 1.00 8.49 76 GLN B C 1
ATOM 1619 O O . GLN B 1 76 ? -20.555 15.708 69.172 1.00 10.20 76 GLN B O 1
ATOM 1625 N N . GLY B 1 77 ? -19.382 16.886 67.624 1.00 9.04 77 GLY B N 1
ATOM 1626 C CA . GLY B 1 77 ? -20.455 17.822 67.334 1.00 10.17 77 GLY B CA 1
ATOM 1627 C C . GLY B 1 77 ? -20.699 18.802 68.466 1.00 9.50 77 GLY B C 1
ATOM 1628 O O . GLY B 1 77 ? -21.823 19.269 68.667 1.00 11.19 77 GLY B O 1
ATOM 1629 N N . GLN B 1 78 ? -19.651 19.090 69.231 1.00 9.70 78 GLN B N 1
ATOM 1630 C CA . GLN B 1 78 ? -19.803 19.933 70.410 1.00 8.57 78 GLN B CA 1
ATOM 1631 C C . GLN B 1 78 ? -18.770 21.054 70.447 1.00 8.83 78 GLN B C 1
ATOM 1632 O O . GLN B 1 78 ? -18.620 21.736 71.463 1.00 9.45 78 GLN B O 1
ATOM 1638 N N . ALA B 1 79 ? -18.017 21.205 69.364 1.00 7.90 79 ALA B N 1
ATOM 1639 C CA . ALA B 1 79 ? -16.991 22.263 69.259 1.00 7.48 79 ALA B CA 1
ATOM 1640 C C . ALA B 1 79 ? -15.555 21.824 69.557 1.00 7.60 79 ALA B C 1
ATOM 1641 O O . ALA B 1 79 ? -14.621 22.617 69.405 1.00 7.04 79 ALA B O 1
ATOM 1643 N N . TYR B 1 80 ? -15.352 20.560 69.943 1.00 5.65 80 TYR B N 1
ATOM 1644 C CA . TYR B 1 80 ? -13.969 20.115 70.286 1.00 6.12 80 TYR B CA 1
ATOM 1645 C C . TYR B 1 80 ? -13.052 19.990 69.061 1.00 5.48 80 TYR B C 1
ATOM 1646 O O . TYR B 1 80 ? -11.864 20.335 69.097 1.00 5.19 80 TYR B O 1
ATOM 1655 N N . GLY B 1 81 ? -13.604 19.522 67.952 1.00 5.60 81 GLY B N 1
ATOM 1656 C CA . GLY B 1 81 ? -12.825 19.544 66.701 1.00 5.91 81 GLY B CA 1
ATOM 1657 C C . GLY B 1 81 ? -12.374 20.949 66.349 1.00 6.40 81 GLY B C 1
ATOM 1658 O O . GLY B 1 81 ? -11.220 21.152 65.979 1.00 7.23 81 GLY B O 1
ATOM 1659 N N . SER B 1 82 ? -13.260 21.939 66.525 1.00 6.01 82 SER B N 1
ATOM 1660 C CA . SER B 1 82 ? -12.907 23.360 66.270 1.00 6.72 82 SER B CA 1
ATOM 1661 C C . SER B 1 82 ? -11.874 23.870 67.271 1.00 6.44 82 SER B C 1
ATOM 1662 O O . SER B 1 82 ? -11.057 24.711 66.930 1.00 6.61 82 SER B O 1
ATOM 1665 N N . LEU B 1 83 ? -11.940 23.395 68.515 1.00 5.99 83 LEU B N 1
ATOM 1666 C CA . LEU B 1 83 ? -10.912 23.771 69.488 1.00 5.74 83 LEU B CA 1
ATOM 1667 C C . LEU B 1 83 ? -9.520 23.276 69.045 1.00 6.30 83 LEU B C 1
ATOM 1668 O O . LEU B 1 83 ? -8.522 24.012 69.161 1.00 7.85 83 LEU B O 1
ATOM 1673 N N . ILE B 1 84 ? -9.458 22.020 68.598 1.00 4.78 84 ILE B N 1
ATOM 1674 C CA . ILE B 1 84 ? -8.226 21.422 68.090 1.00 4.87 84 ILE B CA 1
ATOM 1675 C C . ILE B 1 84 ? -7.697 22.209 66.920 1.00 5.23 84 ILE B C 1
ATOM 1676 O O . ILE B 1 84 ? -6.519 22.548 66.872 1.00 5.40 84 ILE B O 1
ATOM 1689 N N . GLU B 1 86 ? -8.416 25.246 65.954 1.00 6.56 86 GLU B N 1
ATOM 1690 C CA . GLU B 1 86 ? -8.002 26.613 66.337 1.00 8.06 86 GLU B CA 1
ATOM 1691 C C . GLU B 1 86 ? -6.528 26.634 66.737 1.00 7.50 86 GLU B C 1
ATOM 1692 O O . GLU B 1 86 ? -5.785 27.492 66.285 1.00 8.27 86 GLU B O 1
ATOM 1698 N N . HIS B 1 87 ? -6.099 25.680 67.560 1.00 6.93 87 HIS B N 1
ATOM 1699 C CA . HIS B 1 87 ? -4.716 25.643 67.980 1.00 7.77 87 HIS B CA 1
ATOM 1700 C C . HIS B 1 87 ? -3.773 25.239 66.873 1.00 7.21 87 HIS B C 1
ATOM 1701 O O . HIS B 1 87 ? -2.642 25.745 66.783 1.00 7.93 87 HIS B O 1
ATOM 1708 N N . ILE B 1 88 ? -4.234 24.312 66.044 1.00 7.09 88 ILE B N 1
ATOM 1709 C CA . ILE B 1 88 ? -3.409 23.867 64.913 1.00 7.25 88 ILE B CA 1
ATOM 1710 C C . ILE B 1 88 ? -3.186 25.040 63.977 1.00 7.79 88 ILE B C 1
ATOM 1711 O O . ILE B 1 88 ? -2.082 25.254 63.497 1.00 7.94 88 ILE B O 1
ATOM 1724 N N . LYS B 1 90 ? -3.386 28.241 64.718 1.00 8.99 90 LYS B N 1
ATOM 1725 C CA . LYS B 1 90 ? -2.488 29.195 65.390 1.00 9.90 90 LYS B CA 1
ATOM 1726 C C . LYS B 1 90 ? -1.035 28.788 65.132 1.00 9.33 90 LYS B C 1
ATOM 1727 O O . LYS B 1 90 ? -0.213 29.634 64.823 1.00 9.61 90 LYS B O 1
ATOM 1733 N N . TYR B 1 91 ? -0.719 27.501 65.242 1.00 8.99 91 TYR B N 1
ATOM 1734 C CA . TYR B 1 91 ? 0.663 27.048 65.008 1.00 8.85 91 TYR B CA 1
ATOM 1735 C C . TYR B 1 91 ? 1.101 27.342 63.561 1.00 9.16 91 TYR B C 1
ATOM 1736 O O . TYR B 1 91 ? 2.150 27.927 63.297 1.00 9.97 91 TYR B O 1
ATOM 1745 N N . ILE B 1 92 ? 0.269 26.923 62.621 1.00 8.02 92 ILE B N 1
ATOM 1746 C CA . ILE B 1 92 ? 0.592 27.036 61.189 1.00 9.69 92 ILE B CA 1
ATOM 1747 C C . ILE B 1 92 ? 0.696 28.497 60.800 1.00 10.58 92 ILE B C 1
ATOM 1748 O O . ILE B 1 92 ? 1.603 28.868 60.068 1.00 10.55 92 ILE B O 1
ATOM 1753 N N . LYS B 1 93 ? -0.216 29.320 61.304 1.00 10.87 93 LYS B N 1
ATOM 1754 C CA . LYS B 1 93 ? -0.127 30.757 61.003 1.00 12.09 93 LYS B CA 1
ATOM 1755 C C . LYS B 1 93 ? 1.146 31.391 61.542 1.00 12.26 93 LYS B C 1
ATOM 1756 O O . LYS B 1 93 ? 1.646 32.360 60.933 1.00 12.70 93 LYS B O 1
ATOM 1762 N N . ASN B 1 94 ? 1.712 30.859 62.636 1.00 12.88 94 ASN B N 1
ATOM 1763 C CA . ASN B 1 94 ? 2.950 31.447 63.140 1.00 14.31 94 ASN B CA 1
ATOM 1764 C C . ASN B 1 94 ? 4.178 31.116 62.320 1.00 14.24 94 ASN B C 1
ATOM 1765 O O . ASN B 1 94 ? 5.170 31.828 62.392 1.00 15.47 94 ASN B O 1
ATOM 1770 N N . VAL B 1 95 ? 4.088 30.050 61.531 1.00 13.26 95 VAL B N 1
ATOM 1771 C CA . VAL B 1 95 ? 5.223 29.606 60.705 1.00 14.00 95 VAL B CA 1
ATOM 1772 C C . VAL B 1 95 ? 5.034 29.876 59.208 1.00 14.05 95 VAL B C 1
ATOM 1773 O O . VAL B 1 95 ? 6.024 30.102 58.489 1.00 14.53 95 VAL B O 1
ATOM 1777 N N . SER B 1 96 ? 3.787 29.865 58.733 1.00 13.26 96 SER B N 1
ATOM 1778 C CA . SER B 1 96 ? 3.546 29.992 57.286 1.00 13.65 96 SER B CA 1
ATOM 1779 C C . SER B 1 96 ? 3.924 31.364 56.751 1.00 12.31 96 SER B C 1
ATOM 1780 O O . SER B 1 96 ? 3.867 32.376 57.464 1.00 12.95 96 SER B O 1
ATOM 1783 N N . VAL B 1 97 ? 4.277 31.375 55.468 1.00 10.59 97 VAL B N 1
ATOM 1784 C CA . VAL B 1 97 ? 4.591 32.594 54.728 1.00 9.96 97 VAL B CA 1
ATOM 1785 C C . VAL B 1 97 ? 3.845 32.559 53.394 1.00 9.66 97 VAL B C 1
ATOM 1786 O O . VAL B 1 97 ? 3.164 31.578 53.097 1.00 8.12 97 VAL B O 1
ATOM 1790 N N . GLU B 1 98 ? 3.957 33.621 52.590 1.00 8.99 98 GLU B N 1
ATOM 1791 C CA . GLU B 1 98 ? 3.326 33.608 51.271 1.00 9.42 98 GLU B CA 1
ATOM 1792 C C . GLU B 1 98 ? 3.878 32.432 50.481 1.00 8.70 98 GLU B C 1
ATOM 1793 O O . GLU B 1 98 ? 5.079 32.227 50.484 1.00 8.60 98 GLU B O 1
ATOM 1799 N N . SER B 1 99 ? 2.965 31.672 49.864 1.00 7.97 99 SER B N 1
ATOM 1800 C CA . SER B 1 99 ? 3.217 30.494 49.021 1.00 6.27 99 SER B CA 1
ATOM 1801 C C . SER B 1 99 ? 3.184 29.181 49.812 1.00 7.22 99 SER B C 1
ATOM 1802 O O . SER B 1 99 ? 3.154 28.117 49.208 1.00 7.26 99 SER B O 1
ATOM 1805 N N . VAL B 1 100 ? 3.195 29.255 51.151 1.00 5.39 100 VAL B N 1
ATOM 1806 C CA . VAL B 1 100 ? 3.021 28.019 51.952 1.00 5.92 100 VAL B CA 1
ATOM 1807 C C . VAL B 1 100 ? 1.709 27.304 51.596 1.00 6.63 100 VAL B C 1
ATOM 1808 O O . VAL B 1 100 ? 0.643 27.949 51.471 1.00 8.00 100 VAL B O 1
ATOM 1812 N N . TYR B 1 101 ? 1.783 25.977 51.462 1.00 7.26 101 TYR B N 1
ATOM 1813 C CA . TYR B 1 101 ? 0.601 25.188 51.160 1.00 7.95 101 TYR B CA 1
ATOM 1814 C C . TYR B 1 101 ? 0.316 24.306 52.376 1.00 6.70 101 TYR B C 1
ATOM 1815 O O . TYR B 1 101 ? 1.247 23.754 52.980 1.00 8.02 101 TYR B O 1
ATOM 1824 N N . VAL B 1 102 ? -0.960 24.210 52.752 1.00 6.91 102 VAL B N 1
ATOM 1825 C CA . VAL B 1 102 ? -1.373 23.314 53.847 1.00 6.58 102 VAL B CA 1
ATOM 1826 C C . VAL B 1 102 ? -2.498 22.444 53.318 1.00 6.85 102 VAL B C 1
ATOM 1827 O O . VAL B 1 102 ? -3.458 22.967 52.725 1.00 6.96 102 VAL B O 1
ATOM 1831 N N . SER B 1 103 ? -2.416 21.128 53.521 1.00 6.01 103 SER B N 1
ATOM 1832 C CA . SER B 1 103 ? -3.495 20.285 53.048 1.00 6.18 103 SER B CA 1
ATOM 1833 C C . SER B 1 103 ? -3.821 19.238 54.084 1.00 6.54 103 SER B C 1
ATOM 1834 O O . SER B 1 103 ? -3.127 19.106 55.097 1.00 5.58 103 SER B O 1
ATOM 1837 N N . LEU B 1 104 ? -4.866 18.474 53.811 1.00 6.00 104 LEU B N 1
ATOM 1838 C CA . LEU B 1 104 ? -5.227 17.354 54.666 1.00 6.64 104 LEU B CA 1
ATOM 1839 C C . LEU B 1 104 ? -6.033 16.380 53.833 1.00 7.28 104 LEU B C 1
ATOM 1840 O O . LEU B 1 104 ? -6.431 16.704 52.735 1.00 7.45 104 LEU B O 1
ATOM 1845 N N . ILE B 1 105 ? -6.205 15.162 54.342 1.00 7.07 105 ILE B N 1
ATOM 1846 C CA . ILE B 1 105 ? -7.123 14.207 53.747 1.00 8.84 105 ILE B CA 1
ATOM 1847 C C . ILE B 1 105 ? -8.305 14.096 54.702 1.00 9.05 105 ILE B C 1
ATOM 1848 O O . ILE B 1 105 ? -8.123 13.742 55.897 1.00 10.67 105 ILE B O 1
ATOM 1853 N N . ALA B 1 106 ? -9.477 14.463 54.192 1.00 9.65 106 ALA B N 1
ATOM 1854 C CA . ALA B 1 106 ? -10.747 14.475 54.959 1.00 9.92 106 ALA B CA 1
ATOM 1855 C C . ALA B 1 106 ? -11.717 13.362 54.539 1.00 11.05 106 ALA B C 1
ATOM 1856 O O . ALA B 1 106 ? -12.088 13.274 53.383 1.00 10.97 106 ALA B O 1
ATOM 1858 N N . ASP B 1 107 ? -12.175 12.552 55.492 1.00 11.41 107 ASP B N 1
ATOM 1859 C CA . ASP B 1 107 ? -13.337 11.692 55.245 1.00 12.28 107 ASP B CA 1
ATOM 1860 C C . ASP B 1 107 ? -14.533 12.607 55.014 1.00 12.08 107 ASP B C 1
ATOM 1861 O O . ASP B 1 107 ? -14.613 13.678 55.622 1.00 11.94 107 ASP B O 1
ATOM 1866 N N . TYR B 1 108 ? -15.471 12.204 54.162 1.00 12.27 108 TYR B N 1
ATOM 1867 C CA . TYR B 1 108 ? -16.537 13.156 53.767 1.00 11.76 108 TYR B CA 1
ATOM 1868 C C . TYR B 1 108 ? -17.298 13.834 54.946 1.00 11.82 108 TYR B C 1
ATOM 1869 O O . TYR B 1 108 ? -17.601 15.014 54.868 1.00 11.99 108 TYR B O 1
ATOM 1878 N N . PRO B 1 109 ? -17.548 13.111 56.049 1.00 12.23 109 PRO B N 1
ATOM 1879 C CA . PRO B 1 109 ? -18.266 13.774 57.136 1.00 12.48 109 PRO B CA 1
ATOM 1880 C C . PRO B 1 109 ? -17.469 14.895 57.809 1.00 11.96 109 PRO B C 1
ATOM 1881 O O . PRO B 1 109 ? -18.083 15.773 58.462 1.00 13.19 109 PRO B O 1
ATOM 1885 N N . ALA B 1 110 ? -16.131 14.847 57.681 1.00 11.19 110 ALA B N 1
ATOM 1886 C CA . ALA B 1 110 ? -15.241 15.861 58.246 1.00 10.44 110 ALA B CA 1
ATOM 1887 C C . ALA B 1 110 ? -15.151 17.163 57.453 1.00 10.28 110 ALA B C 1
ATOM 1888 O O . ALA B 1 110 ? -14.565 18.150 57.930 1.00 9.29 110 ALA B O 1
ATOM 1890 N N . ASP B 1 111 ? -15.700 17.177 56.230 1.00 9.48 111 ASP B N 1
ATOM 1891 C CA . ASP B 1 111 ? -15.552 18.357 55.378 1.00 9.69 111 ASP B CA 1
ATOM 1892 C C . ASP B 1 111 ? -16.078 19.593 56.093 1.00 9.01 111 ASP B C 1
ATOM 1893 O O . ASP B 1 111 ? -15.431 20.623 56.060 1.00 9.63 111 ASP B O 1
ATOM 1898 N N . LYS B 1 112 ? -17.226 19.455 56.771 1.00 8.09 112 LYS B N 1
ATOM 1899 C CA . LYS B 1 112 ? -17.852 20.586 57.495 1.00 8.10 112 LYS B CA 1
ATOM 1900 C C . LYS B 1 112 ? -16.881 21.278 58.468 1.00 7.85 112 LYS B C 1
ATOM 1901 O O . LYS B 1 112 ? -16.783 22.521 58.475 1.00 8.63 112 LYS B O 1
ATOM 1907 N N . LEU B 1 113 ? -16.120 20.483 59.224 1.00 7.34 113 LEU B N 1
ATOM 1908 C CA . LEU B 1 113 ? -15.210 21.067 60.214 1.00 7.06 113 LEU B CA 1
ATOM 1909 C C . LEU B 1 113 ? -14.151 21.879 59.506 1.00 6.18 113 LEU B C 1
ATOM 1910 O O . LEU B 1 113 ? -13.904 23.045 59.819 1.00 6.22 113 LEU B O 1
ATOM 1915 N N . TYR B 1 114 ? -13.537 21.258 58.502 1.00 6.20 114 TYR B N 1
ATOM 1916 C CA . TYR B 1 114 ? -12.405 21.905 57.850 1.00 7.02 114 TYR B CA 1
ATOM 1917 C C . TYR B 1 114 ? -12.825 23.129 57.059 1.00 6.61 114 TYR B C 1
ATOM 1918 O O . TYR B 1 114 ? -12.073 24.103 56.974 1.00 6.62 114 TYR B O 1
ATOM 1927 N N . VAL B 1 115 ? -14.025 23.098 56.489 1.00 6.42 115 VAL B N 1
ATOM 1928 C CA . VAL B 1 115 ? -14.596 24.269 55.814 1.00 5.93 115 VAL B CA 1
ATOM 1929 C C . VAL B 1 115 ? -14.662 25.481 56.744 1.00 6.97 115 VAL B C 1
ATOM 1930 O O . VAL B 1 115 ? -14.361 26.593 56.319 1.00 7.05 115 VAL B O 1
ATOM 1934 N N . LYS B 1 116 ? -14.987 25.261 58.012 1.00 8.38 116 LYS B N 1
ATOM 1935 C CA . LYS B 1 116 ? -15.026 26.382 58.958 1.00 10.13 116 LYS B CA 1
ATOM 1936 C C . LYS B 1 116 ? -13.683 27.142 58.997 1.00 10.83 116 LYS B C 1
ATOM 1937 O O . LYS B 1 116 ? -13.648 28.352 59.273 1.00 11.42 116 LYS B O 1
ATOM 1943 N N . PHE B 1 117 ? -12.587 26.438 58.700 1.00 9.93 117 PHE B N 1
ATOM 1944 C CA . PHE B 1 117 ? -11.242 27.002 58.802 1.00 9.71 117 PHE B CA 1
ATOM 1945 C C . PHE B 1 117 ? -10.651 27.462 57.487 1.00 10.35 117 PHE B C 1
ATOM 1946 O O . PHE B 1 117 ? -9.475 27.825 57.429 1.00 11.16 117 PHE B O 1
ATOM 1954 N N . GLY B 1 118 ? -11.481 27.455 56.445 1.00 10.05 118 GLY B N 1
ATOM 1955 C CA . GLY B 1 118 ? -11.137 28.038 55.161 1.00 9.12 118 GLY B CA 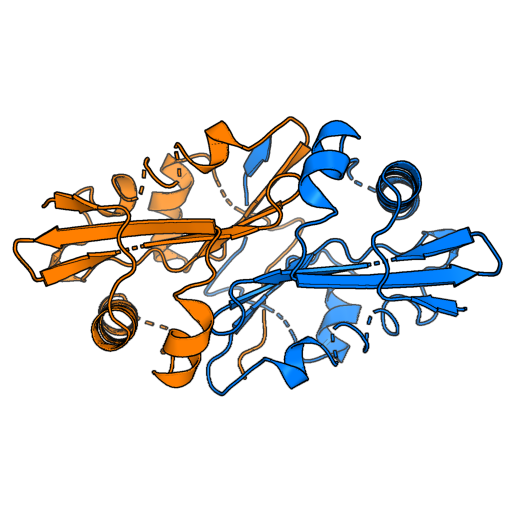1
ATOM 1956 C C . GLY B 1 118 ? -10.587 27.051 54.164 1.00 8.05 118 GLY B C 1
ATOM 1957 O O . GLY B 1 118 ? -10.147 27.451 53.087 1.00 8.46 118 GLY B O 1
ATOM 1958 N N . PHE B 1 119 ? -10.570 25.774 54.542 1.00 7.51 119 PHE B N 1
ATOM 1959 C CA . PHE B 1 119 ? -10.109 24.710 53.624 1.00 7.36 119 PHE B CA 1
ATOM 1960 C C . PHE B 1 119 ? -11.114 24.501 52.511 1.00 8.49 119 PHE B C 1
ATOM 1961 O O . PHE B 1 119 ? -12.300 24.659 52.742 1.00 8.21 119 PHE B O 1
ATOM 1977 N N . PRO B 1 121 ? -11.851 21.862 48.880 1.00 9.41 121 PRO B N 1
ATOM 1978 C CA . PRO B 1 121 ? -11.403 20.636 48.241 1.00 8.48 121 PRO B CA 1
ATOM 1979 C C . PRO B 1 121 ? -10.351 20.870 47.172 1.00 7.86 121 PRO B C 1
ATOM 1980 O O . PRO B 1 121 ? -10.334 21.923 46.508 1.00 8.17 121 PRO B O 1
ATOM 1984 N N . THR B 1 122 ? -9.448 19.909 47.026 1.00 6.14 122 THR B N 1
ATOM 1985 C CA . THR B 1 122 ? -8.489 19.953 45.919 1.00 7.41 122 THR B CA 1
ATOM 1986 C C . THR B 1 122 ? -9.160 19.590 44.579 1.00 7.11 122 THR B C 1
ATOM 1987 O O . THR B 1 122 ? -8.728 20.051 43.497 1.00 7.28 122 THR B O 1
ATOM 1991 N N . GLU B 1 123 ? -10.178 18.731 44.638 1.00 8.04 123 GLU B N 1
ATOM 1992 C CA . GLU B 1 123 ? -10.964 18.358 43.443 1.00 8.70 123 GLU B CA 1
ATOM 1993 C C . GLU B 1 123 ? -11.771 19.547 42.926 1.00 8.59 123 GLU B C 1
ATOM 1994 O O . GLU B 1 123 ? -12.170 20.410 43.728 1.00 8.88 123 GLU B O 1
ATOM 2000 N N . PRO B 1 124 ? -12.028 19.608 41.605 1.00 8.66 124 PRO B N 1
ATOM 2001 C CA . PRO B 1 124 ? -11.647 18.627 40.591 1.00 8.59 124 PRO B CA 1
ATOM 2002 C C . PRO B 1 124 ? -10.226 18.691 40.036 1.00 8.95 124 PRO B C 1
ATOM 2003 O O . PRO B 1 124 ? -9.832 17.755 39.338 1.00 7.90 124 PRO B O 1
ATOM 2007 N N . ASP B 1 125 ? -9.486 19.772 40.305 1.00 8.51 125 ASP B N 1
ATOM 2008 C CA . ASP B 1 125 ? -8.164 19.937 39.688 1.00 10.94 125 ASP B CA 1
ATOM 2009 C C . ASP B 1 125 ? -7.172 18.845 40.085 1.00 10.87 125 ASP B C 1
ATOM 2010 O O . ASP B 1 125 ? -6.354 18.422 39.284 1.00 10.95 125 ASP B O 1
ATOM 2015 N N . SER B 1 126 ? -7.242 18.406 41.333 1.00 9.98 126 SER B N 1
ATOM 2016 C CA . SER B 1 126 ? -6.308 17.386 41.799 1.00 10.13 126 SER B CA 1
ATOM 2017 C C . SER B 1 126 ? -6.982 16.575 42.890 1.00 9.35 126 SER B C 1
ATOM 2018 O O . SER B 1 126 ? -7.893 17.078 43.552 1.00 8.70 126 SER B O 1
ATOM 2021 N N . GLY B 1 127 ? -6.497 15.352 43.086 1.00 8.37 127 GLY B N 1
ATOM 2022 C CA . GLY B 1 127 ? -7.115 14.413 44.019 1.00 8.52 127 GLY B CA 1
ATOM 2023 C C . GLY B 1 127 ? -6.103 13.711 44.907 1.00 7.62 127 GLY B C 1
ATOM 2024 O O . GLY B 1 127 ? -4.940 13.531 44.527 1.00 7.78 127 GLY B O 1
ATOM 2025 N N . GLY B 1 128 ? -6.554 13.328 46.100 1.00 7.19 128 GLY B N 1
ATOM 2026 C CA . GLY B 1 128 ? -5.748 12.516 47.007 1.00 6.07 128 GLY B CA 1
ATOM 2027 C C . GLY B 1 128 ? -5.533 11.131 46.421 1.00 6.85 128 GLY B C 1
ATOM 2028 O O . GLY B 1 128 ? -6.426 10.544 45.793 1.00 6.30 128 GLY B O 1
ATOM 2037 N N . TYR B 1 130 ? -3.368 7.374 47.779 1.00 5.46 130 TYR B N 1
ATOM 2038 C CA . TYR B 1 130 ? -2.710 6.831 48.967 1.00 4.98 130 TYR B CA 1
ATOM 2039 C C . TYR B 1 130 ? -2.284 5.392 48.798 1.00 6.12 130 TYR B C 1
ATOM 2040 O O . TYR B 1 130 ? -2.717 4.698 47.877 1.00 5.04 130 TYR B O 1
ATOM 2049 N N . ILE B 1 131 ? -1.427 4.966 49.727 1.00 5.82 131 ILE B N 1
ATOM 2050 C CA . ILE B 1 131 ? -1.134 3.543 49.990 1.00 7.35 131 ILE B CA 1
ATOM 2051 C C . ILE B 1 131 ? -1.092 3.312 51.495 1.00 7.44 131 ILE B C 1
ATOM 2052 O O . ILE B 1 131 ? -0.796 4.233 52.255 1.00 7.17 131 ILE B O 1
ATOM 2057 N N . LYS B 1 132 ? -1.375 2.079 51.929 1.00 8.49 132 LYS B N 1
ATOM 2058 C CA . LYS B 1 132 ? -1.193 1.663 53.324 1.00 10.84 132 LYS B CA 1
ATOM 2059 C C . LYS B 1 132 ? -0.295 0.443 53.330 1.00 11.15 132 LYS B C 1
ATOM 2060 O O . LYS B 1 132 ? -0.510 -0.481 52.522 1.00 12.35 132 LYS B O 1
ATOM 2066 N N . TYR B 1 133 ? 0.688 0.415 54.224 1.00 10.79 133 TYR B N 1
ATOM 2067 C CA . TYR B 1 133 ? 1.599 -0.719 54.371 1.00 11.07 133 TYR B CA 1
ATOM 2068 C C . TYR B 1 133 ? 1.037 -1.752 55.346 1.00 11.76 133 TYR B C 1
ATOM 2069 O O A TYR B 1 133 ? 0.057 -1.488 56.026 0.50 6.06 133 TYR B O 1
ATOM 2070 O O B TYR B 1 133 ? 1.469 -2.918 55.327 0.50 11.67 133 TYR B O 1
#

Nearest PDB structures (foldseek):
  7daj-assembly1_B  TM=8.275E-01  e=2.308E-08  Oryza sativa Japonica Group
  7dai-assembly1_A-2  TM=8.365E-01  e=2.467E-08  Oryza sativa Japonica Group
  7dal-assembly1_B  TM=8.374E-01  e=3.013E-08  Oryza sativa Japonica Group
  6k5m-assembly1_A  TM=8.188E-01  e=5.863E-08  Oryza sativa Japonica Group
  2ozh-assembly1_A-2  TM=7.170E-01  e=3.403E-06  Xanthomonas campestris pv. campestris

Foldseek 3Di:
DDKDFDQDQLVLLQVQVVQLPDGDDSVVSVVPRVQFPTGMWDDDVNHTFFWTKHDDLEQEIEIDSGTGGPVPPDDCPSVVSVVVCVCVVRYDPNHYYYYDDDPPRVVSVVVVPYDPPDVDDDDDDD/DDKDFDQDQLVLLQVQCVQQPDGDDSVRCVVPRVDFPTGMFDDDVNHTFFWTWHDDLEQEIEIDSGTGGPVCPPPCVSVVSCVVCVCVVRYDPNHDYYYDDDVVCPVSVVVVVYDPPPVDDDDDDD

B-factor: mean 11.88, std 12.28, range [2.0, 500.0]

CATH classification: 3.40.630.30

Organism: Staphylococcus aureus (strain Mu50 / ATCC 700699) (NCBI:txid158878)

Radius of gyration: 18.3 Å; Cα contacts (8 Å, |Δi|>4): 514; chains: 2; bounding box: 46×36×55 Å

Secondary structure (DSSP, 8-state):
-EEE-SPPPHHHHHHHHHHT-----HHHHHHHGGG-SEE-EEEETTEE---EEEE-SSSEEEEE-----GGG-SSSHHHH-----HHHHH--TT-EEE--EETTHHHHHHTTT---TTTEE--EE-/-EEE-PPPPHHHHHHHHHHT-----HHHHHHHGGG-SEE-EEEETTEE---EEEE-SSSEEEEE-----GGGTTSSHHHH-----HHHHH--TT-EEE--EEGGGHHHHHHTT---TTTEE--EE-

InterPro domains:
  IPR000182 GNAT domain [PF00583] (33-119)
  IPR000182 GNAT domain [PS51186] (1-133)
  IPR016181 Acyl-CoA N-acyltransferase [SSF55729] (10-129)
  IPR053144 Putative Acetyltransferase Butenolide Biosynthesis [PTHR43233] (7-126)